Protein AF-A0A2A4LGT9-F1 (afdb_monomer_lite)

Secondary structure (DSSP, 8-state):
--SSHHHHHHHHHHHTT--EE-TTT-PEEEEEE---TTTTSTTS--EEEEE-TTT--EEEEE-HHHHHHHHHHHHHHHHHHHHHIIIIIHHHHHHHHHH-HHHHHHHHHHHHHHHHHHHHHHHHHHHHHHHHHHHHHS-BTT------HHHHHHHHHHHHHHHHHHHHHHHHHH---TTTHHHHHHHHHHHHHHHGGGTT--HHHHHHHHHHHHHHHHHHHHHH-

Radius of gyration: 22.34 Å; chains: 1; bounding box: 62×39×65 Å

Structure (mmCIF, N/CA/C/O backbone):
data_AF-A0A2A4LGT9-F1
#
_entry.id   AF-A0A2A4LGT9-F1
#
loop_
_atom_site.group_PDB
_atom_site.id
_atom_site.type_symbol
_atom_site.label_atom_id
_atom_site.label_alt_id
_atom_site.label_comp_id
_atom_site.label_asym_id
_atom_site.label_entity_id
_atom_site.label_seq_id
_atom_site.pdbx_PDB_ins_code
_atom_site.Cartn_x
_atom_site.Cartn_y
_atom_site.Cartn_z
_atom_site.occupancy
_atom_site.B_iso_or_equiv
_atom_site.auth_seq_id
_atom_site.auth_comp_id
_atom_site.auth_asym_id
_atom_site.auth_atom_id
_atom_site.pdbx_PDB_model_num
ATOM 1 N N . MET A 1 1 ? -29.869 15.745 -9.279 1.00 39.62 1 MET A N 1
ATOM 2 C CA . MET A 1 1 ? -28.626 15.556 -8.490 1.00 39.62 1 MET A CA 1
ATOM 3 C C . MET A 1 1 ? -28.925 15.495 -6.979 1.00 39.62 1 MET A C 1
ATOM 5 O O . MET A 1 1 ? -28.448 16.342 -6.242 1.00 39.62 1 MET A O 1
ATOM 9 N N . SER A 1 2 ? -29.715 14.529 -6.482 1.00 39.06 2 SER A N 1
ATOM 10 C CA . SER A 1 2 ? -30.189 14.548 -5.073 1.00 39.06 2 SER A CA 1
ATOM 11 C C . SER A 1 2 ? -30.208 13.194 -4.342 1.00 39.06 2 SER A C 1
ATOM 13 O O . SER A 1 2 ? -30.752 13.110 -3.246 1.00 39.06 2 SER A O 1
ATOM 15 N N . ASN A 1 3 ? -29.608 12.133 -4.897 1.00 31.14 3 ASN A N 1
ATOM 16 C CA . ASN A 1 3 ? -29.728 10.779 -4.325 1.00 31.14 3 ASN A CA 1
ATOM 17 C C . ASN A 1 3 ? -28.438 10.197 -3.711 1.00 31.14 3 ASN A C 1
ATOM 19 O O . ASN A 1 3 ? -28.507 9.177 -3.028 1.00 31.14 3 ASN A O 1
ATOM 23 N N . GLU A 1 4 ? -27.268 10.823 -3.896 1.00 37.44 4 GLU A N 1
ATOM 24 C CA . GLU A 1 4 ? -26.014 10.356 -3.268 1.00 37.44 4 GLU A CA 1
ATOM 25 C C . GLU A 1 4 ? -25.777 10.945 -1.870 1.00 37.44 4 GLU A C 1
ATOM 27 O O . GLU A 1 4 ? -25.267 10.245 -0.998 1.00 37.44 4 GLU A O 1
ATOM 32 N N . THR A 1 5 ? -26.235 12.171 -1.607 1.00 35.62 5 THR A N 1
ATOM 33 C CA . THR A 1 5 ? -26.123 12.840 -0.298 1.00 35.62 5 THR A CA 1
ATOM 34 C C . THR A 1 5 ? -26.928 12.155 0.809 1.00 35.62 5 THR A C 1
ATOM 36 O O . THR A 1 5 ? -26.561 12.234 1.978 1.00 35.62 5 THR A O 1
ATOM 39 N N . ARG A 1 6 ? -27.996 11.425 0.461 1.00 31.83 6 ARG A N 1
ATOM 40 C CA . ARG A 1 6 ? -28.844 10.721 1.438 1.00 31.83 6 ARG A CA 1
ATOM 41 C C . ARG A 1 6 ? -28.247 9.390 1.918 1.00 31.83 6 ARG A C 1
ATOM 43 O O . ARG A 1 6 ? -28.532 8.967 3.029 1.00 31.83 6 ARG A O 1
ATOM 50 N N . LYS A 1 7 ? -27.390 8.740 1.117 1.00 32.59 7 LYS A N 1
ATOM 51 C CA . LYS A 1 7 ? -26.727 7.471 1.490 1.00 32.59 7 LYS A CA 1
ATOM 52 C C . LYS A 1 7 ? -25.452 7.672 2.307 1.00 32.59 7 LYS A C 1
ATOM 54 O O . LYS A 1 7 ? -25.103 6.810 3.111 1.00 32.59 7 LYS A O 1
ATOM 59 N N . THR A 1 8 ? -24.761 8.795 2.124 1.00 36.56 8 THR A N 1
ATOM 60 C CA . THR A 1 8 ? -23.661 9.183 3.013 1.00 36.56 8 THR A CA 1
ATOM 61 C C . THR A 1 8 ? -24.169 9.530 4.407 1.00 36.56 8 THR A C 1
ATOM 63 O O . THR A 1 8 ? -23.495 9.159 5.357 1.00 36.56 8 THR A O 1
ATOM 66 N N . SER A 1 9 ? -25.368 10.113 4.559 1.00 37.97 9 SER A N 1
ATOM 67 C CA . SER A 1 9 ? -25.978 10.324 5.887 1.00 37.97 9 SER A CA 1
ATOM 68 C C . SER A 1 9 ? -26.192 8.999 6.628 1.00 37.97 9 SER A C 1
ATOM 70 O O . SER A 1 9 ? -25.665 8.837 7.716 1.00 37.97 9 SER A O 1
ATOM 72 N N . SER A 1 10 ? -26.809 7.987 6.008 1.00 38.47 10 SER A N 1
ATOM 73 C CA . SER A 1 10 ? -27.112 6.723 6.705 1.00 38.47 10 SER A CA 1
ATOM 74 C C . SER A 1 10 ? -25.884 5.911 7.147 1.00 38.47 10 SER A C 1
ATOM 76 O O . SER A 1 10 ? -25.966 5.156 8.109 1.00 38.47 10 SER A O 1
ATOM 78 N N . LEU A 1 11 ? -24.747 6.033 6.448 1.00 42.94 11 LEU A N 1
ATOM 79 C CA . LEU A 1 11 ? -23.476 5.413 6.862 1.00 42.94 11 LEU A CA 1
ATOM 80 C C . LEU A 1 11 ? -22.754 6.243 7.936 1.00 42.94 11 LEU A C 1
ATOM 82 O O . LEU A 1 11 ? -22.070 5.683 8.785 1.00 42.94 11 LEU A O 1
ATOM 86 N N . VAL A 1 12 ? -22.925 7.567 7.907 1.00 43.88 12 VAL A N 1
ATOM 87 C CA . VAL A 1 12 ? -22.369 8.506 8.893 1.00 43.88 12 VAL A CA 1
ATOM 88 C C . VAL A 1 12 ? -23.130 8.430 10.222 1.00 43.88 1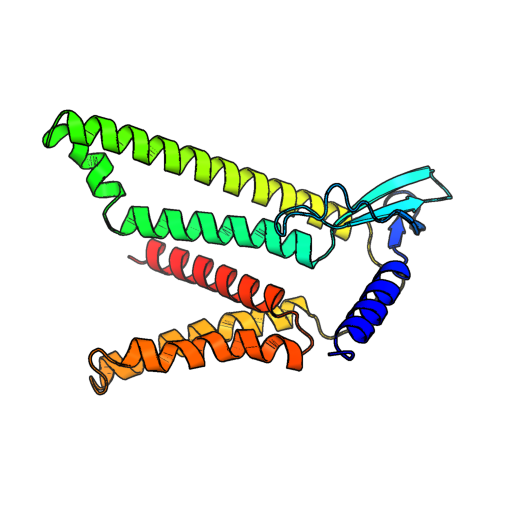2 VAL A C 1
ATOM 90 O O . VAL A 1 12 ? -22.499 8.457 11.274 1.00 43.88 12 VAL A O 1
ATOM 93 N N . ASP A 1 13 ? -24.448 8.236 10.175 1.00 42.84 13 ASP A N 1
ATOM 94 C CA . ASP A 1 13 ? -25.308 8.011 11.343 1.00 42.84 13 ASP A CA 1
ATOM 95 C C . ASP A 1 13 ? -25.110 6.598 11.934 1.00 42.84 13 ASP A C 1
ATOM 97 O O . ASP A 1 13 ? -25.326 6.375 13.124 1.00 42.84 13 ASP A O 1
ATOM 101 N N . ALA A 1 14 ? -24.651 5.633 11.126 1.00 49.50 14 ALA A N 1
ATOM 102 C CA . ALA A 1 14 ? -24.288 4.295 11.595 1.00 49.50 14 ALA A CA 1
ATOM 103 C C . ALA A 1 14 ? -22.937 4.273 12.337 1.00 49.50 14 ALA A C 1
ATOM 105 O O . ALA A 1 14 ? -22.837 3.601 13.359 1.00 49.50 14 ALA A O 1
ATOM 106 N N . GLU A 1 15 ? -21.930 5.032 11.878 1.00 50.91 15 GLU A N 1
ATOM 107 C CA . GLU A 1 15 ? -20.637 5.175 12.578 1.00 50.91 15 GLU A CA 1
ATOM 108 C C . GLU A 1 15 ? -20.754 5.981 13.883 1.00 50.91 15 GLU A C 1
ATOM 110 O O . GLU A 1 15 ? -20.009 5.724 14.826 1.00 50.91 15 GLU A O 1
ATOM 115 N N . LEU A 1 16 ? -21.691 6.935 13.972 1.00 53.00 16 LEU A N 1
ATOM 116 C CA . LEU A 1 16 ? -21.937 7.697 15.205 1.00 53.00 16 LEU A CA 1
ATOM 117 C C . LEU A 1 16 ? -22.645 6.881 16.299 1.00 53.00 16 LEU A C 1
ATOM 119 O O . LEU A 1 16 ? -22.611 7.271 17.460 1.00 53.00 16 LEU A O 1
ATOM 123 N N . ASN A 1 17 ? -23.263 5.758 15.934 1.00 58.09 17 ASN A N 1
ATOM 124 C CA . ASN A 1 17 ? -23.919 4.828 16.856 1.00 58.09 17 ASN A CA 1
ATOM 125 C C . ASN A 1 17 ? -23.034 3.609 17.192 1.00 58.09 17 ASN A C 1
ATOM 127 O O . ASN A 1 17 ? -23.508 2.635 17.779 1.00 58.09 17 ASN A O 1
ATOM 131 N N . GLU A 1 18 ? -21.753 3.623 16.806 1.00 68.88 18 GLU A N 1
ATOM 132 C CA . GLU A 1 18 ? -20.808 2.556 17.136 1.00 68.88 18 GLU A CA 1
ATOM 133 C C . GLU A 1 18 ? -20.338 2.662 18.593 1.00 68.88 18 GLU A C 1
ATOM 135 O O . GLU A 1 18 ? -19.395 3.384 18.910 1.00 68.88 18 GLU A O 1
ATOM 140 N N . GLU A 1 19 ? -20.949 1.893 19.492 1.00 74.38 19 GLU A N 1
ATOM 141 C CA . GLU A 1 19 ? -20.442 1.729 20.858 1.00 74.38 19 GLU A CA 1
ATOM 142 C C . GLU A 1 19 ? -19.208 0.815 20.878 1.00 74.38 19 GLU A C 1
ATOM 144 O O . GLU A 1 19 ? -19.211 -0.304 20.345 1.00 74.38 19 GLU A O 1
ATOM 149 N N . ARG A 1 20 ? -18.135 1.287 21.518 1.00 77.69 20 ARG A N 1
ATOM 150 C CA . ARG A 1 20 ? -16.871 0.550 21.676 1.00 77.69 20 ARG A CA 1
ATOM 151 C C . ARG A 1 20 ? -16.603 0.221 23.127 1.00 77.69 20 ARG A C 1
ATOM 153 O O . ARG A 1 20 ? -17.016 0.947 24.014 1.00 77.69 20 ARG A O 1
ATOM 160 N N . GLN A 1 21 ? -15.886 -0.861 23.376 1.00 84.69 21 GLN A N 1
ATOM 161 C CA . GLN A 1 21 ? -15.524 -1.278 24.719 1.00 84.69 21 GLN A CA 1
ATOM 162 C C . GLN A 1 21 ? -14.204 -0.629 25.147 1.00 84.69 21 GLN A C 1
ATOM 164 O O . GLN A 1 21 ? -13.225 -0.674 24.404 1.00 84.69 21 GLN A O 1
ATOM 169 N N . CYS A 1 22 ? -14.153 -0.075 26.359 1.00 84.06 22 CYS A N 1
ATOM 170 C CA . CYS A 1 22 ? -12.922 0.462 26.929 1.00 84.06 22 CYS A CA 1
ATOM 171 C C . CYS A 1 22 ? -11.918 -0.660 27.220 1.00 84.06 22 CYS A C 1
ATOM 173 O O . CYS A 1 22 ? -12.234 -1.625 27.921 1.00 84.06 22 CYS A O 1
ATOM 175 N N . ALA A 1 23 ? -10.676 -0.506 26.758 1.00 84.62 23 ALA A N 1
ATOM 176 C CA . ALA A 1 23 ? -9.604 -1.462 27.027 1.00 84.62 23 ALA A CA 1
ATOM 177 C C . ALA A 1 23 ? -9.329 -1.664 28.532 1.00 84.62 23 ALA A C 1
ATOM 179 O O . ALA A 1 23 ? -9.029 -2.790 28.932 1.00 84.62 23 ALA A O 1
ATOM 180 N N . VAL A 1 24 ? -9.463 -0.599 29.338 1.00 85.31 24 VAL A N 1
ATOM 181 C CA . VAL A 1 24 ? -9.123 -0.569 30.774 1.00 85.31 24 VAL A CA 1
ATOM 182 C C . VAL A 1 24 ? -10.246 -1.135 31.640 1.00 85.31 24 VAL A C 1
ATOM 184 O O . VAL A 1 24 ? -10.030 -2.091 32.373 1.00 85.31 24 VAL A O 1
ATOM 187 N N . CYS A 1 25 ? -11.451 -0.562 31.557 1.00 84.62 25 CYS A N 1
ATOM 188 C CA . CYS A 1 25 ? -12.551 -0.902 32.468 1.00 84.62 25 CYS A CA 1
ATOM 189 C C . CYS A 1 25 ? -13.636 -1.790 31.845 1.00 84.62 25 CYS A C 1
ATOM 191 O O . CYS A 1 25 ? -14.616 -2.102 32.512 1.00 84.62 25 CYS A O 1
ATOM 193 N N . LYS A 1 26 ? -13.492 -2.174 30.568 1.00 85.00 26 LYS A N 1
ATOM 194 C CA . LYS A 1 26 ? -14.424 -3.044 29.827 1.00 85.00 26 LYS A CA 1
ATOM 195 C C . LYS A 1 26 ? -15.865 -2.523 29.695 1.00 85.00 26 LYS A C 1
ATOM 197 O O . LYS A 1 26 ? -16.702 -3.230 29.139 1.00 85.00 26 LYS A O 1
ATOM 202 N N . MET A 1 27 ? -16.139 -1.291 30.120 1.00 85.56 27 MET A N 1
ATOM 203 C CA . MET A 1 27 ? -17.429 -0.614 29.949 1.00 85.56 27 MET A CA 1
ATOM 204 C C . MET A 1 27 ? -17.562 0.000 28.545 1.00 85.56 27 MET A C 1
ATOM 206 O O . MET A 1 27 ? -16.537 0.295 27.915 1.00 85.56 27 MET A O 1
ATOM 210 N N . PRO A 1 28 ? -18.794 0.203 28.041 1.00 82.75 28 PRO A N 1
ATOM 211 C CA . PRO A 1 28 ? -19.022 0.884 26.773 1.00 82.75 28 PRO A CA 1
ATOM 212 C C . PRO A 1 28 ? -18.563 2.349 26.842 1.00 82.75 28 PRO A C 1
ATOM 214 O O . PRO A 1 28 ? -18.782 3.056 27.825 1.00 82.75 28 PRO A O 1
ATOM 217 N N . MET A 1 29 ? -17.900 2.790 25.781 1.00 84.25 29 MET A N 1
ATOM 218 C CA . MET A 1 29 ? -17.439 4.151 25.545 1.00 84.25 29 MET A CA 1
ATOM 219 C C . MET A 1 29 ? -18.399 4.841 24.585 1.00 84.25 29 MET A C 1
ATOM 221 O O . MET A 1 29 ? -18.862 4.234 23.616 1.00 84.25 29 MET A O 1
ATOM 225 N N . GLN A 1 30 ? -18.639 6.124 24.833 1.00 81.94 30 GLN A N 1
ATOM 226 C CA . GLN A 1 30 ? -19.498 6.949 23.996 1.00 81.94 30 GLN A CA 1
ATOM 227 C C . GLN A 1 30 ? -18.651 7.826 23.063 1.00 81.94 30 GLN A C 1
ATOM 229 O O . GLN A 1 30 ? -17.582 8.303 23.470 1.00 81.94 30 GLN A O 1
ATOM 234 N N . PRO A 1 31 ? -19.098 8.045 21.817 1.00 80.81 31 PRO A N 1
ATOM 235 C CA . PRO A 1 31 ? -18.448 8.980 20.911 1.00 80.81 31 PRO A CA 1
ATOM 236 C C . PRO A 1 31 ? -18.667 10.414 21.416 1.00 80.81 31 PRO A C 1
ATOM 238 O O . PRO A 1 31 ? -19.800 10.830 21.634 1.00 80.81 31 PRO A O 1
ATOM 241 N N . MET A 1 32 ? -17.590 11.178 21.616 1.00 74.44 32 MET A N 1
ATOM 242 C CA . MET A 1 32 ? -17.678 12.569 22.091 1.00 74.44 32 MET A CA 1
ATOM 243 C C . MET A 1 32 ? -17.691 13.574 20.948 1.00 74.44 32 MET A C 1
ATOM 245 O O . MET A 1 32 ? -18.552 14.449 20.879 1.00 74.44 32 MET A O 1
ATOM 249 N N . HIS A 1 33 ? -16.707 13.484 20.059 1.00 69.06 33 HIS A N 1
ATOM 250 C CA . HIS A 1 33 ? -16.568 14.426 18.964 1.00 69.06 33 HIS A CA 1
ATOM 251 C C . HIS A 1 33 ? -15.899 13.749 17.778 1.00 69.06 33 HIS A C 1
ATOM 253 O O . HIS A 1 33 ? -14.971 12.947 17.919 1.00 69.06 33 HIS A O 1
ATOM 259 N N . ARG A 1 34 ? -16.358 14.088 16.574 1.00 62.31 34 ARG A N 1
ATOM 260 C CA . ARG A 1 34 ? -15.639 13.698 15.369 1.00 62.31 34 ARG A CA 1
ATOM 261 C C . ARG A 1 34 ? -14.492 14.674 15.201 1.00 62.31 34 ARG A C 1
ATOM 263 O O . ARG A 1 34 ? -14.700 15.786 14.723 1.00 62.31 34 ARG A O 1
ATOM 270 N N . ASN A 1 35 ? -13.287 14.252 15.560 1.00 58.44 35 ASN A N 1
ATOM 271 C CA . ASN A 1 35 ? -12.098 15.035 15.279 1.00 58.44 35 ASN A CA 1
ATOM 272 C C . ASN A 1 35 ? -11.829 15.011 13.764 1.00 58.44 35 ASN A C 1
ATOM 274 O O . ASN A 1 35 ? -11.081 14.190 13.233 1.00 58.44 35 ASN A O 1
ATOM 278 N N . GLN A 1 36 ? -12.495 15.912 13.037 1.00 55.59 36 GLN A N 1
ATOM 279 C CA . GLN A 1 36 ? -12.178 16.264 11.656 1.00 55.59 36 GLN A CA 1
ATOM 280 C C . GLN A 1 36 ? -11.059 17.307 11.642 1.00 55.59 36 GLN A C 1
ATOM 282 O O . GLN A 1 36 ? -11.216 18.357 11.022 1.00 55.59 36 GLN A O 1
ATOM 287 N N . ALA A 1 37 ? -9.951 17.069 12.350 1.00 43.28 37 ALA A N 1
ATOM 288 C CA . ALA A 1 37 ? -8.825 17.997 12.379 1.00 43.28 37 ALA A CA 1
ATOM 289 C C . ALA A 1 37 ? -8.284 18.225 10.943 1.00 43.28 37 ALA A C 1
ATOM 291 O O . ALA A 1 37 ? -7.401 17.519 10.455 1.00 43.28 37 ALA A O 1
ATOM 292 N N . ASN A 1 38 ? -8.842 19.232 10.259 1.00 45.50 38 ASN A N 1
ATOM 293 C CA . ASN A 1 38 ? -8.614 19.651 8.874 1.00 45.50 38 ASN A CA 1
ATOM 294 C C . ASN A 1 38 ? -8.956 18.630 7.768 1.00 45.50 38 ASN A C 1
ATOM 296 O O . ASN A 1 38 ? -8.074 18.081 7.107 1.00 45.50 38 ASN A O 1
ATOM 300 N N . SER A 1 39 ? -10.250 18.484 7.470 1.00 43.09 39 SER A N 1
ATOM 301 C CA . SER A 1 39 ? -10.829 17.648 6.399 1.00 43.09 39 SER A CA 1
ATOM 302 C C . SER A 1 39 ? -10.607 18.126 4.948 1.00 43.09 39 SER A C 1
ATOM 304 O O . SER A 1 39 ? -11.210 17.577 4.029 1.00 43.09 39 SER A O 1
ATOM 306 N N . ARG A 1 40 ? -9.740 19.116 4.683 1.00 47.88 40 ARG A N 1
ATOM 307 C CA . ARG A 1 40 ? -9.542 19.639 3.311 1.00 47.88 40 ARG A CA 1
ATOM 308 C C . ARG A 1 40 ? -8.689 18.751 2.399 1.00 47.88 40 ARG A C 1
ATOM 310 O O . ARG A 1 40 ? -8.666 18.990 1.198 1.00 47.88 40 ARG A O 1
ATOM 317 N N . LEU A 1 41 ? -7.988 17.746 2.931 1.00 46.97 41 LEU A N 1
ATOM 318 C CA . LEU A 1 41 ? -7.089 16.897 2.144 1.00 46.97 41 LEU A CA 1
ATOM 319 C C . LEU A 1 41 ? -7.444 15.408 2.296 1.00 46.97 41 LEU A C 1
ATOM 321 O O . LEU A 1 41 ? -7.530 14.934 3.431 1.00 46.97 41 LEU A O 1
ATOM 325 N N . PRO A 1 42 ? -7.567 14.643 1.191 1.00 48.53 42 PRO A N 1
ATOM 326 C CA . PRO A 1 42 ? -7.982 13.233 1.215 1.00 48.53 42 PRO A CA 1
ATOM 327 C C . PRO A 1 42 ? -6.979 12.288 1.908 1.00 48.53 42 PRO A C 1
ATOM 329 O O . PRO A 1 42 ? -7.268 11.111 2.098 1.00 48.53 42 PRO A O 1
ATOM 332 N N . TRP A 1 43 ? -5.811 12.797 2.311 1.00 51.28 43 TRP A N 1
ATOM 333 C CA . TRP A 1 43 ? -4.705 12.047 2.918 1.00 51.28 43 TRP A CA 1
ATOM 334 C C . TRP A 1 43 ? -4.585 12.205 4.449 1.00 51.28 43 TRP A C 1
ATOM 336 O O . TRP A 1 43 ? -3.634 11.671 5.031 1.00 51.28 43 TRP A O 1
ATOM 346 N N . ARG A 1 44 ? -5.475 12.972 5.107 1.00 59.12 44 ARG A N 1
ATOM 347 C CA . ARG A 1 44 ? -5.451 13.186 6.571 1.00 59.12 44 ARG A CA 1
ATOM 348 C C . ARG A 1 44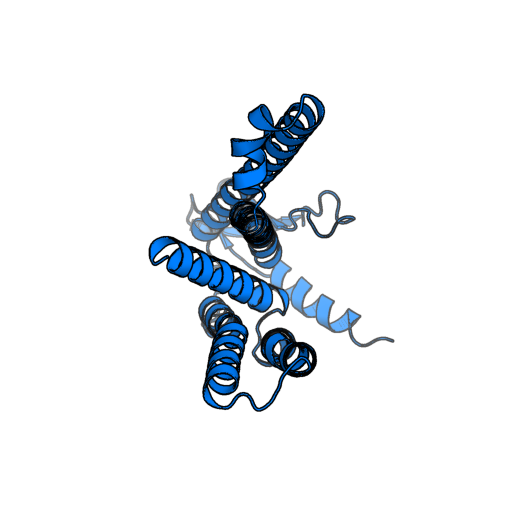 ? -6.384 12.231 7.321 1.00 59.12 44 ARG A C 1
ATOM 350 O O . ARG A 1 44 ? -7.447 11.864 6.831 1.00 59.12 44 ARG A O 1
ATOM 357 N N . GLU A 1 45 ? -5.944 11.822 8.511 1.00 65.00 45 GLU A N 1
ATOM 358 C CA . GLU A 1 45 ? -6.593 10.813 9.354 1.00 65.00 45 GLU A CA 1
ATOM 359 C C . GLU A 1 45 ? -7.984 11.298 9.793 1.00 65.00 45 GLU A C 1
ATOM 361 O O . GLU A 1 45 ? -8.106 12.252 10.559 1.00 65.00 45 GLU A O 1
ATOM 366 N N . ALA A 1 46 ? -9.044 10.655 9.303 1.00 68.75 46 ALA A N 1
ATOM 367 C CA . ALA A 1 46 ? -10.393 10.865 9.819 1.00 68.75 46 ALA A CA 1
ATOM 368 C C . ALA A 1 46 ? -10.719 9.791 10.864 1.00 68.75 46 ALA A C 1
ATOM 370 O O . ALA A 1 46 ? -10.502 8.601 10.610 1.00 68.75 46 ALA A O 1
ATOM 371 N N . GLY A 1 47 ? -11.273 10.204 12.004 1.00 72.94 47 GLY A N 1
ATOM 372 C CA . GLY A 1 47 ? -11.608 9.326 13.123 1.00 72.94 47 GLY A CA 1
ATOM 373 C C . GLY A 1 47 ? -12.622 9.950 14.075 1.00 72.94 47 GLY A C 1
ATOM 374 O O . GLY A 1 47 ? -13.140 11.041 13.819 1.00 72.94 47 GLY A O 1
ATOM 375 N N . ILE A 1 48 ? -12.925 9.219 15.142 1.00 78.94 48 ILE A N 1
ATOM 376 C CA . ILE A 1 48 ? -13.877 9.601 16.186 1.00 78.94 48 ILE A CA 1
ATOM 377 C C . ILE A 1 48 ? -13.160 9.481 17.531 1.00 78.94 48 ILE A C 1
ATOM 379 O O . ILE A 1 48 ? -12.476 8.483 17.776 1.00 78.94 48 ILE A O 1
ATOM 383 N N . ASP A 1 49 ? -13.315 10.494 18.381 1.00 81.81 49 ASP A N 1
ATOM 384 C CA . ASP A 1 49 ? -12.867 10.427 19.767 1.00 81.81 49 ASP A CA 1
ATOM 385 C C . ASP A 1 49 ? -13.934 9.755 20.623 1.00 81.81 49 ASP A C 1
ATOM 387 O O . ASP A 1 49 ? -15.107 10.143 20.607 1.00 81.81 49 ASP A O 1
ATOM 391 N N . PHE A 1 50 ? -13.511 8.761 21.392 1.00 82.50 50 PHE A N 1
ATOM 392 C CA . PHE A 1 50 ? -14.335 8.047 22.352 1.00 82.50 50 PHE A CA 1
ATOM 393 C C . PHE A 1 50 ? -13.890 8.399 23.761 1.00 82.50 50 PHE A C 1
ATOM 395 O O . PHE A 1 50 ? -12.692 8.455 24.044 1.00 82.50 50 PHE A O 1
ATOM 402 N N . ASN A 1 51 ? -14.855 8.584 24.654 1.00 86.50 51 ASN A N 1
ATOM 403 C CA . ASN A 1 51 ? -14.593 8.767 26.072 1.00 86.50 51 ASN A CA 1
ATOM 404 C C . ASN A 1 51 ? -15.324 7.701 26.882 1.00 86.50 51 ASN A C 1
ATOM 406 O O . ASN A 1 51 ? -16.497 7.397 26.644 1.00 86.50 51 ASN A O 1
ATOM 410 N N . CYS A 1 52 ? -14.624 7.136 27.857 1.00 85.44 52 CYS A N 1
ATOM 411 C CA . CYS A 1 52 ? -15.233 6.257 28.834 1.00 85.44 52 CYS A CA 1
ATOM 412 C C . CYS A 1 52 ? -15.706 7.067 30.039 1.00 85.44 52 CYS A C 1
ATOM 414 O O . CYS A 1 52 ? -14.883 7.533 30.821 1.00 85.44 52 CYS A O 1
ATOM 416 N N . ALA A 1 53 ? -17.018 7.138 30.270 1.00 84.12 53 ALA A N 1
ATOM 417 C CA . ALA A 1 53 ? -17.572 7.821 31.443 1.00 84.12 53 ALA A CA 1
ATOM 418 C C . ALA A 1 53 ? -17.049 7.251 32.780 1.00 84.12 53 ALA A C 1
ATOM 420 O O . ALA A 1 53 ? -16.883 7.995 33.739 1.00 84.12 53 ALA A O 1
ATOM 421 N N . ASN A 1 54 ? -16.741 5.947 32.829 1.00 86.38 54 ASN A N 1
ATOM 422 C CA . ASN A 1 54 ? -16.326 5.269 34.061 1.00 86.38 54 ASN A CA 1
ATOM 423 C C . ASN A 1 54 ? -14.860 5.520 34.474 1.00 86.38 54 ASN A C 1
ATOM 425 O O . ASN A 1 54 ? -14.576 5.702 35.650 1.00 86.38 54 ASN A O 1
ATOM 429 N N . CYS A 1 55 ? -13.911 5.521 33.529 1.00 86.69 55 CYS A N 1
ATOM 430 C CA . CYS A 1 55 ? -12.481 5.707 33.827 1.00 86.69 55 CYS A CA 1
ATOM 431 C C . CYS A 1 55 ? -11.879 6.980 33.215 1.00 86.69 55 CYS A C 1
ATOM 433 O O . CYS A 1 55 ? -10.665 7.151 33.255 1.00 86.69 55 CYS A O 1
ATOM 435 N N . GLN A 1 56 ? -12.713 7.837 32.615 1.00 84.38 56 GLN A N 1
ATOM 436 C CA . GLN A 1 56 ? -12.340 9.105 31.973 1.00 84.38 56 GLN A CA 1
ATOM 437 C C . GLN A 1 56 ? -11.222 8.984 30.923 1.00 84.38 56 GLN A C 1
ATOM 439 O O . GLN A 1 56 ? -10.532 9.953 30.610 1.00 84.38 56 GLN A O 1
ATOM 444 N N . THR A 1 57 ? -11.034 7.788 30.356 1.00 84.62 57 THR A N 1
ATOM 445 C CA . THR A 1 57 ? -10.051 7.567 29.294 1.00 84.62 57 THR A CA 1
ATOM 446 C C . THR A 1 57 ? -10.602 8.055 27.963 1.00 84.62 57 THR A C 1
ATOM 448 O O . THR A 1 57 ? -11.673 7.626 27.526 1.00 84.62 57 THR A O 1
ATOM 451 N N . GLN A 1 58 ? -9.840 8.933 27.314 1.00 83.12 58 GLN A N 1
ATOM 452 C CA . GLN A 1 58 ? -10.119 9.428 25.973 1.00 83.12 58 GLN A CA 1
ATOM 453 C C . GLN A 1 58 ? -9.228 8.702 24.969 1.00 83.12 58 GLN A C 1
ATOM 455 O O . GLN A 1 58 ? -8.012 8.625 25.149 1.00 83.12 58 GLN A O 1
ATOM 460 N N . ILE A 1 59 ? -9.830 8.160 23.915 1.00 84.06 59 ILE A N 1
ATOM 461 C CA . ILE A 1 59 ? -9.109 7.475 22.843 1.00 84.06 59 ILE A CA 1
ATOM 462 C C . ILE A 1 59 ? -9.564 7.996 21.483 1.00 84.06 59 ILE A C 1
ATOM 464 O O . ILE A 1 59 ? -10.757 8.144 21.230 1.00 84.06 59 ILE A O 1
ATOM 468 N N . TYR A 1 60 ? -8.610 8.212 20.583 1.00 82.81 60 TYR A N 1
ATOM 469 C CA . TYR A 1 60 ? -8.896 8.482 19.179 1.00 82.81 60 TYR A CA 1
ATOM 470 C C . TYR A 1 60 ? -8.926 7.164 18.410 1.00 82.81 60 TYR A C 1
ATOM 472 O O . TYR A 1 60 ? -7.943 6.418 18.400 1.00 82.81 60 TYR A O 1
ATOM 480 N N . VAL A 1 61 ? -10.034 6.882 17.729 1.00 80.06 61 VAL A N 1
ATOM 481 C CA . VAL A 1 61 ? -10.146 5.717 16.851 1.00 80.06 61 VAL A CA 1
ATOM 482 C C . VAL A 1 61 ? -10.313 6.189 15.414 1.00 80.06 61 VAL A C 1
ATOM 484 O O . VAL A 1 61 ? -11.330 6.770 15.032 1.00 80.06 61 VAL A O 1
ATOM 487 N N . ALA A 1 62 ? -9.309 5.902 14.586 1.00 75.12 62 ALA A N 1
ATOM 488 C CA . ALA A 1 62 ? -9.369 6.192 13.160 1.00 75.12 62 ALA A CA 1
ATOM 489 C C . ALA A 1 62 ? -10.433 5.338 12.451 1.00 75.12 62 ALA A C 1
ATOM 491 O O . ALA A 1 62 ? -10.665 4.168 12.787 1.00 75.12 62 ALA A O 1
ATOM 492 N N . ASN A 1 63 ? -11.049 5.913 11.416 1.00 73.19 63 ASN A N 1
ATOM 493 C CA . ASN A 1 63 ? -11.932 5.193 10.504 1.00 73.19 63 ASN A CA 1
ATOM 494 C C . ASN A 1 63 ? -11.136 4.102 9.762 1.00 73.19 63 ASN A C 1
ATOM 496 O O . ASN A 1 63 ? -9.965 4.292 9.424 1.00 73.19 63 ASN A O 1
ATOM 500 N N . SER A 1 64 ? -11.785 2.969 9.481 1.00 68.00 64 SER A N 1
ATOM 501 C CA . SER A 1 64 ? -11.220 1.843 8.730 1.00 68.00 64 SER A CA 1
ATOM 502 C C . SER A 1 64 ? -10.623 2.330 7.415 1.00 68.00 64 SER A C 1
ATOM 504 O O . SER A 1 64 ? -9.490 2.000 7.094 1.00 68.00 64 SER A O 1
ATOM 506 N N . ASN A 1 65 ? -11.351 3.196 6.705 1.00 68.25 65 ASN A N 1
ATOM 507 C CA . ASN A 1 65 ? -10.913 3.741 5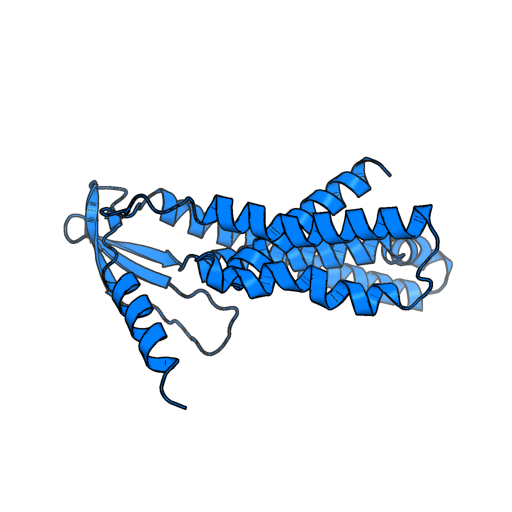.425 1.00 68.25 65 ASN A CA 1
ATOM 508 C C . ASN A 1 65 ? -9.647 4.601 5.564 1.00 68.25 65 ASN A C 1
ATOM 510 O O . ASN A 1 65 ? -8.767 4.522 4.712 1.00 68.25 65 ASN A O 1
ATOM 514 N N . SER A 1 66 ? -9.532 5.391 6.639 1.00 71.00 66 SER A N 1
ATOM 515 C CA . SER A 1 66 ? -8.347 6.215 6.917 1.00 71.00 66 SER A CA 1
ATOM 516 C C . SER A 1 66 ? -7.120 5.344 7.174 1.00 71.00 66 SER A C 1
ATOM 518 O O . SER A 1 66 ? -6.060 5.590 6.606 1.00 71.00 66 SER A O 1
ATOM 520 N N . VAL A 1 67 ? -7.271 4.299 7.995 1.00 72.56 67 VAL A N 1
ATOM 521 C CA . VAL A 1 67 ? -6.199 3.335 8.285 1.00 72.56 67 VAL A CA 1
ATOM 522 C C . VAL A 1 67 ? -5.756 2.631 7.005 1.00 72.56 67 VAL A C 1
ATOM 524 O O . VAL A 1 67 ? -4.567 2.593 6.697 1.00 72.56 67 VAL A O 1
ATOM 527 N N . SER A 1 68 ? -6.713 2.134 6.224 1.00 70.75 68 SER A N 1
ATOM 528 C CA . SER A 1 68 ? -6.447 1.461 4.959 1.00 70.75 68 SER A CA 1
ATOM 529 C C . SER A 1 68 ? -5.738 2.398 3.965 1.00 70.75 68 SER A C 1
ATOM 531 O O . SER A 1 68 ? -4.745 1.998 3.366 1.00 70.75 68 SER A O 1
ATOM 533 N N . LEU A 1 69 ? -6.149 3.666 3.846 1.00 74.06 69 LEU A N 1
ATOM 534 C CA . LEU A 1 69 ? -5.474 4.671 3.010 1.00 74.06 69 LEU A CA 1
ATOM 535 C C . LEU A 1 69 ? -4.026 4.942 3.439 1.00 74.06 69 LEU A C 1
ATOM 537 O O . LEU A 1 69 ? -3.135 5.029 2.594 1.00 74.06 69 LEU A O 1
ATOM 541 N N . ILE A 1 70 ? -3.775 5.076 4.743 1.00 78.62 70 ILE A N 1
ATOM 542 C CA . ILE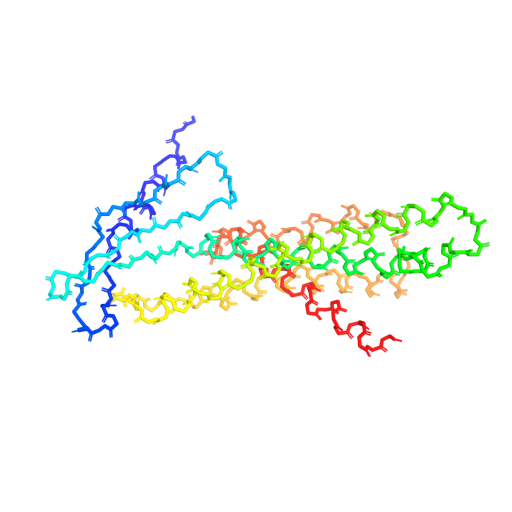 A 1 70 ? -2.432 5.317 5.294 1.00 78.62 70 ILE A CA 1
ATOM 543 C C . ILE A 1 70 ? -1.499 4.150 4.968 1.00 78.62 70 ILE A C 1
ATOM 545 O O . ILE A 1 70 ? -0.397 4.367 4.467 1.00 78.62 70 ILE A O 1
ATOM 549 N N . VAL A 1 71 ? -1.948 2.919 5.218 1.00 79.12 71 VAL A N 1
ATOM 550 C CA . VAL A 1 71 ? -1.157 1.712 4.942 1.00 79.12 71 VAL A CA 1
ATOM 551 C C . VAL A 1 71 ? -0.971 1.526 3.436 1.00 79.12 71 VAL A C 1
ATOM 553 O O . VAL A 1 71 ? 0.132 1.290 2.958 1.00 79.12 71 VAL A O 1
ATOM 556 N N . GLY A 1 72 ? -2.037 1.721 2.669 1.00 77.25 72 GLY A N 1
ATOM 557 C CA . GLY A 1 72 ? -2.047 1.618 1.220 1.00 77.25 72 GLY A CA 1
ATOM 558 C C . GLY A 1 72 ? -1.105 2.539 0.482 1.00 77.25 72 GLY A C 1
ATOM 559 O O . GLY A 1 72 ? -0.383 2.116 -0.413 1.00 77.25 72 GLY A O 1
ATOM 560 N N . THR A 1 73 ? -1.120 3.814 0.862 1.00 79.88 73 THR A N 1
ATOM 561 C CA . THR A 1 73 ? -0.220 4.814 0.281 1.00 79.88 73 THR A CA 1
ATOM 562 C C . THR A 1 73 ? 1.236 4.475 0.569 1.00 79.88 73 THR A C 1
ATOM 564 O O . THR A 1 73 ? 2.077 4.648 -0.307 1.00 79.88 73 THR A O 1
ATOM 567 N N . ALA A 1 74 ? 1.540 3.924 1.747 1.00 83.69 74 ALA A N 1
ATOM 568 C CA . ALA A 1 74 ? 2.883 3.448 2.051 1.00 83.69 74 ALA A CA 1
ATOM 569 C C . ALA A 1 74 ? 3.299 2.273 1.152 1.00 83.69 74 ALA A C 1
ATOM 571 O O . ALA A 1 74 ? 4.388 2.307 0.584 1.00 83.69 74 ALA A O 1
ATOM 572 N N . ILE A 1 75 ? 2.421 1.280 0.972 1.00 81.81 75 ILE A N 1
ATOM 573 C CA . ILE A 1 75 ? 2.667 0.134 0.081 1.00 81.81 75 ILE A CA 1
ATOM 574 C C . ILE A 1 75 ? 2.884 0.609 -1.360 1.00 81.81 75 ILE A C 1
ATOM 576 O O . ILE A 1 75 ? 3.847 0.195 -2.002 1.00 81.81 75 ILE A O 1
ATOM 580 N N . ALA A 1 76 ? 2.041 1.515 -1.860 1.00 81.56 76 ALA A N 1
ATOM 581 C CA . ALA A 1 76 ? 2.170 2.054 -3.212 1.00 81.56 76 ALA A CA 1
ATOM 582 C C . ALA A 1 76 ? 3.519 2.761 -3.421 1.00 81.56 76 ALA A C 1
ATOM 584 O O . ALA A 1 76 ? 4.197 2.499 -4.410 1.00 81.56 76 ALA A O 1
ATOM 585 N N . ILE A 1 77 ? 3.946 3.599 -2.468 1.00 85.94 77 ILE A N 1
ATOM 586 C CA . ILE A 1 77 ? 5.250 4.279 -2.525 1.00 85.94 77 ILE A CA 1
ATOM 587 C C . ILE A 1 77 ? 6.394 3.262 -2.552 1.00 85.94 77 ILE A C 1
ATOM 589 O O . ILE A 1 77 ? 7.273 3.371 -3.400 1.00 85.94 77 ILE A O 1
ATOM 593 N N . ILE A 1 78 ? 6.377 2.266 -1.661 1.00 84.69 78 ILE A N 1
ATOM 594 C CA . ILE A 1 78 ? 7.416 1.226 -1.609 1.00 84.69 78 ILE A CA 1
ATOM 595 C C . ILE A 1 78 ? 7.481 0.467 -2.933 1.00 84.69 78 ILE A C 1
ATOM 597 O O . ILE A 1 78 ? 8.571 0.209 -3.433 1.00 84.69 78 ILE A O 1
ATOM 601 N N . THR A 1 79 ? 6.329 0.150 -3.518 1.00 80.94 79 THR A N 1
ATOM 602 C CA . THR A 1 79 ? 6.287 -0.621 -4.760 1.00 80.94 79 THR A CA 1
ATOM 603 C C . THR A 1 79 ? 6.796 0.190 -5.950 1.00 80.94 79 THR A C 1
ATOM 605 O O . THR A 1 79 ? 7.559 -0.329 -6.755 1.00 80.94 79 THR A O 1
ATOM 608 N N . ILE A 1 80 ? 6.451 1.479 -6.030 1.00 83.81 80 ILE A N 1
ATOM 609 C CA . ILE A 1 80 ? 6.978 2.388 -7.059 1.00 83.81 80 ILE A CA 1
ATOM 610 C C . ILE A 1 80 ? 8.499 2.541 -6.921 1.00 83.81 80 ILE A C 1
ATOM 612 O O . ILE A 1 80 ? 9.211 2.463 -7.917 1.00 83.81 80 ILE A O 1
ATOM 616 N N . ILE A 1 81 ? 9.009 2.726 -5.697 1.00 87.06 81 ILE A N 1
ATOM 617 C CA . ILE A 1 81 ? 10.458 2.787 -5.445 1.00 87.06 81 ILE A CA 1
ATOM 618 C C . ILE A 1 81 ? 11.125 1.478 -5.876 1.00 87.06 81 ILE A C 1
ATOM 620 O O . ILE A 1 81 ? 12.132 1.518 -6.574 1.00 87.06 81 ILE A O 1
ATOM 624 N N . GLY A 1 82 ? 10.558 0.333 -5.485 1.00 82.62 82 GLY A N 1
ATOM 625 C CA . GLY A 1 82 ? 11.068 -0.986 -5.852 1.00 82.62 82 GLY A CA 1
ATOM 626 C C . GLY A 1 82 ? 11.148 -1.176 -7.365 1.00 82.62 82 GLY A C 1
ATOM 627 O O . GLY A 1 82 ? 12.193 -1.580 -7.859 1.00 82.62 82 GLY A O 1
ATOM 628 N N . TYR A 1 83 ? 10.091 -0.796 -8.087 1.00 82.88 83 TYR A N 1
ATOM 629 C CA . TYR A 1 83 ? 10.062 -0.822 -9.549 1.00 82.88 83 TYR A CA 1
ATOM 630 C C . TYR A 1 83 ? 11.184 0.026 -10.158 1.00 82.88 83 TYR A C 1
ATOM 632 O O . TYR A 1 83 ? 11.953 -0.476 -10.970 1.00 82.88 83 TYR A O 1
ATOM 640 N N . PHE A 1 84 ? 11.331 1.288 -9.739 1.00 85.38 84 PHE A N 1
ATOM 641 C CA . PHE A 1 84 ? 12.383 2.149 -10.285 1.00 85.38 84 PHE A CA 1
ATOM 642 C C . PHE A 1 84 ? 13.782 1.599 -10.007 1.00 85.38 84 PHE A C 1
ATOM 644 O O . PHE A 1 84 ? 14.631 1.639 -10.890 1.00 85.38 84 PHE A O 1
ATOM 651 N N . LEU A 1 85 ? 14.021 1.064 -8.804 1.00 85.88 85 LEU A N 1
ATOM 652 C CA . LEU A 1 85 ? 15.304 0.450 -8.459 1.00 85.88 85 LEU A CA 1
ATOM 653 C C . LEU A 1 85 ? 15.647 -0.714 -9.395 1.00 85.88 85 LEU A C 1
ATOM 655 O O . LEU A 1 85 ? 16.795 -0.806 -9.817 1.00 85.88 85 LEU A O 1
ATOM 659 N N . THR A 1 86 ? 14.672 -1.555 -9.751 1.00 82.88 86 THR A N 1
ATOM 660 C CA . THR A 1 86 ? 14.883 -2.665 -10.695 1.00 82.88 86 THR A CA 1
ATOM 661 C C . THR A 1 86 ? 14.938 -2.230 -12.158 1.00 82.88 86 THR A C 1
ATOM 663 O O . THR A 1 86 ? 15.601 -2.882 -12.952 1.00 82.88 86 THR A O 1
ATOM 666 N N . ASP A 1 87 ? 14.283 -1.126 -12.523 1.00 85.12 87 ASP A N 1
ATOM 667 C CA . ASP A 1 87 ? 14.207 -0.603 -13.898 1.00 85.12 87 ASP A CA 1
ATOM 668 C C . ASP A 1 87 ? 15.412 0.301 -14.240 1.00 85.12 87 ASP A C 1
ATOM 670 O O . ASP A 1 87 ? 15.293 1.332 -14.900 1.00 85.12 87 ASP A O 1
ATOM 674 N N . GLY A 1 88 ? 16.593 -0.048 -13.721 1.00 81.69 88 GLY A N 1
ATOM 675 C CA . GLY A 1 88 ? 17.859 0.617 -14.037 1.00 81.69 88 GLY A CA 1
ATOM 676 C C . GLY A 1 88 ? 18.230 1.821 -13.165 1.00 81.69 88 GLY A C 1
ATOM 677 O O . GLY A 1 88 ? 19.338 2.337 -13.310 1.00 81.69 88 GLY A O 1
ATOM 678 N N . LEU A 1 89 ? 17.391 2.267 -12.216 1.00 87.88 89 LEU A N 1
ATOM 679 C CA . LEU A 1 89 ? 17.793 3.348 -11.299 1.00 87.88 89 LEU A CA 1
ATOM 680 C C . LEU A 1 89 ? 18.936 2.910 -10.375 1.00 87.88 89 LEU A C 1
ATOM 682 O O . LEU A 1 89 ? 19.811 3.718 -10.064 1.00 87.88 89 LEU A O 1
ATOM 686 N N . LEU A 1 90 ? 18.945 1.648 -9.934 1.00 87.88 90 LEU A N 1
ATOM 687 C CA . LEU A 1 90 ? 20.040 1.113 -9.126 1.00 87.88 90 LEU A CA 1
ATOM 688 C C . LEU A 1 90 ? 21.349 1.083 -9.925 1.00 87.88 90 LEU A C 1
ATOM 690 O O . LEU A 1 90 ? 22.366 1.570 -9.436 1.00 87.88 90 LEU A O 1
ATOM 694 N N . ASP A 1 91 ? 21.302 0.593 -11.164 1.00 86.56 91 ASP A N 1
ATOM 695 C CA . ASP A 1 91 ? 22.463 0.541 -12.057 1.00 86.56 91 ASP A CA 1
ATOM 696 C C . ASP A 1 91 ? 22.989 1.939 -12.379 1.00 86.56 91 ASP A C 1
ATOM 698 O O . ASP A 1 91 ? 24.197 2.171 -12.353 1.00 86.56 91 ASP A O 1
ATOM 702 N N . PHE A 1 92 ? 22.090 2.900 -12.605 1.00 88.62 92 PHE A N 1
ATOM 703 C CA . PHE A 1 92 ? 22.456 4.302 -12.772 1.00 88.62 92 PHE A CA 1
ATOM 704 C C . PHE A 1 92 ? 23.186 4.848 -11.539 1.00 88.62 92 PHE A C 1
ATOM 706 O O . PHE A 1 92 ? 24.199 5.529 -11.675 1.00 88.62 92 PHE A O 1
ATOM 713 N N . ILE A 1 93 ? 22.712 4.543 -10.326 1.00 89.00 93 ILE A N 1
ATOM 714 C CA . ILE A 1 93 ? 23.359 5.006 -9.090 1.00 89.00 93 ILE A CA 1
ATOM 715 C C . ILE A 1 93 ? 24.754 4.385 -8.947 1.00 89.00 93 ILE A C 1
ATOM 717 O O . ILE A 1 93 ? 25.715 5.115 -8.691 1.00 89.00 93 ILE A O 1
ATOM 721 N N . LEU A 1 94 ? 24.873 3.070 -9.144 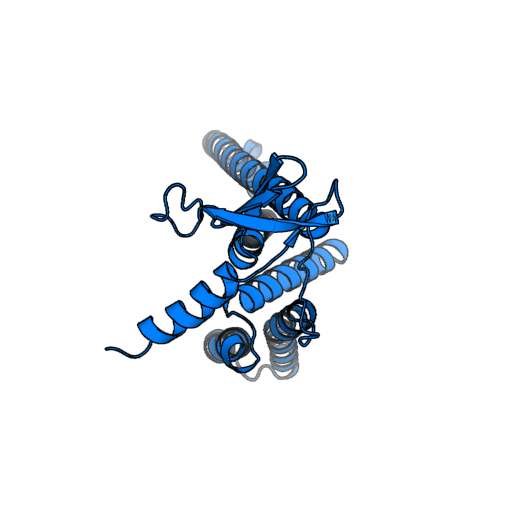1.00 88.62 94 LEU A N 1
ATOM 722 C CA . LEU A 1 94 ? 26.124 2.324 -8.980 1.00 88.62 94 LEU A CA 1
ATOM 723 C C . LEU A 1 94 ? 27.189 2.717 -10.013 1.00 88.62 94 LEU A C 1
ATOM 725 O O . LEU A 1 94 ? 28.355 2.859 -9.651 1.00 88.62 94 LEU A O 1
ATOM 729 N N . ASN A 1 95 ? 26.788 2.952 -11.264 1.00 90.00 95 ASN A N 1
ATOM 730 C CA . ASN A 1 95 ? 27.699 3.309 -12.356 1.00 90.00 95 ASN A CA 1
ATOM 731 C C . ASN A 1 95 ? 27.882 4.829 -12.519 1.00 90.00 95 ASN A C 1
ATOM 733 O O . ASN A 1 95 ? 28.742 5.283 -13.266 1.00 90.00 95 ASN A O 1
ATOM 737 N N . SER A 1 96 ? 27.144 5.657 -11.772 1.00 88.31 96 SER A N 1
ATOM 738 C CA . SER A 1 96 ? 27.282 7.118 -11.848 1.00 88.31 96 SER A CA 1
ATOM 739 C C . SER A 1 96 ? 28.712 7.670 -11.686 1.00 88.31 96 SER A C 1
ATOM 741 O O . SER A 1 96 ? 28.998 8.664 -12.364 1.00 88.31 96 SER A O 1
ATOM 743 N N . PRO A 1 97 ? 29.621 7.083 -10.870 1.00 87.06 97 PRO A N 1
ATOM 744 C CA . PRO A 1 97 ? 30.989 7.584 -10.719 1.00 87.06 97 PRO A CA 1
ATOM 745 C C . PRO A 1 97 ? 31.884 7.357 -11.940 1.00 87.06 97 PRO A C 1
ATOM 747 O O . PRO A 1 97 ? 32.906 8.032 -12.056 1.00 87.06 97 PRO A O 1
ATOM 750 N N . THR A 1 98 ? 31.539 6.419 -12.828 1.00 87.19 98 THR A N 1
ATOM 751 C CA . THR A 1 98 ? 32.353 6.099 -14.011 1.00 87.19 98 THR A CA 1
ATOM 752 C C . THR A 1 98 ? 32.043 6.989 -15.211 1.00 87.19 98 THR A C 1
ATOM 754 O O . THR A 1 98 ? 32.898 7.129 -16.081 1.00 87.19 98 THR A O 1
ATOM 757 N N . ASP A 1 99 ? 30.866 7.620 -15.247 1.00 84.62 99 ASP A N 1
ATOM 758 C CA . ASP A 1 99 ? 30.399 8.357 -16.426 1.00 84.62 99 ASP A CA 1
ATOM 759 C C . ASP A 1 99 ? 30.781 9.842 -16.403 1.00 84.62 99 ASP A C 1
ATOM 761 O O . ASP A 1 99 ? 31.398 10.357 -17.336 1.00 84.62 99 ASP A O 1
ATOM 765 N N . SER A 1 100 ? 30.388 10.582 -15.361 1.00 90.62 100 SER A N 1
ATOM 766 C CA . SER A 1 100 ? 30.621 12.028 -15.284 1.00 90.62 100 SER A CA 1
ATOM 767 C C . SER A 1 100 ? 30.381 12.600 -13.882 1.00 90.62 100 SER A C 1
ATOM 769 O O . SER A 1 100 ? 29.702 12.020 -13.040 1.00 90.62 100 SER A O 1
ATOM 771 N N . LEU A 1 101 ? 30.858 13.820 -13.632 1.00 88.56 101 LEU A N 1
ATOM 772 C CA . LEU A 1 101 ? 30.566 14.538 -12.382 1.00 88.56 101 LEU A CA 1
ATOM 773 C C . LEU A 1 101 ? 29.069 14.919 -12.272 1.00 88.56 101 LEU A C 1
ATOM 775 O O . LEU A 1 101 ? 28.510 14.992 -11.179 1.00 88.56 101 LEU A O 1
ATOM 779 N N . VAL A 1 102 ? 28.393 15.109 -13.412 1.00 89.44 102 VAL A N 1
ATOM 780 C CA . VAL A 1 102 ? 26.954 15.421 -13.475 1.00 89.44 102 VAL A CA 1
ATOM 781 C C . VAL A 1 102 ? 26.103 14.206 -13.093 1.00 89.44 102 VAL A C 1
ATOM 783 O O . VAL A 1 102 ? 25.149 14.356 -12.330 1.00 89.44 102 VAL A O 1
ATOM 786 N N . SER A 1 103 ? 26.458 13.002 -13.556 1.00 88.19 103 SER A N 1
ATOM 787 C CA . SER A 1 103 ? 25.768 11.761 -13.169 1.00 88.19 103 SER A CA 1
ATOM 788 C C . SER A 1 103 ? 25.904 11.481 -11.674 1.00 88.19 103 SER A C 1
ATOM 790 O O . SER A 1 103 ? 24.929 11.069 -11.053 1.00 88.19 103 SER A O 1
ATOM 792 N N . VAL A 1 104 ? 27.059 11.789 -11.073 1.00 89.38 104 VAL A N 1
ATOM 793 C CA . VAL A 1 104 ? 27.258 11.697 -9.616 1.00 89.38 104 VAL A CA 1
ATOM 794 C C . VAL A 1 104 ? 26.323 12.645 -8.853 1.00 89.38 104 VAL A C 1
ATOM 796 O O . VAL A 1 104 ? 25.691 12.252 -7.876 1.00 89.38 104 VAL A O 1
ATOM 799 N N . LEU A 1 105 ? 26.176 13.899 -9.291 1.00 91.19 105 LEU A N 1
ATOM 800 C CA . LEU A 1 105 ? 25.242 14.836 -8.647 1.00 91.19 105 LEU A CA 1
ATOM 801 C C . LEU A 1 105 ? 23.782 14.364 -8.759 1.00 91.19 105 LEU A C 1
ATOM 803 O O . LEU A 1 105 ? 23.021 14.461 -7.793 1.00 91.19 105 LEU A O 1
ATOM 807 N N . LEU A 1 106 ? 23.397 13.823 -9.917 1.00 91.06 106 LEU A N 1
ATOM 808 C CA . LEU A 1 106 ? 22.061 13.267 -10.137 1.00 91.06 106 LEU A CA 1
ATOM 809 C C . LEU A 1 106 ? 21.804 12.009 -9.298 1.00 91.06 106 LEU A C 1
ATOM 811 O O . LEU A 1 106 ? 20.696 11.851 -8.784 1.00 91.06 106 LEU A O 1
ATOM 815 N N . SER A 1 107 ? 22.803 11.143 -9.106 1.00 90.69 107 SER A N 1
ATOM 816 C CA . SER A 1 107 ? 22.660 9.941 -8.277 1.00 90.69 107 SER A CA 1
ATOM 817 C C . SER A 1 107 ? 22.490 10.285 -6.797 1.00 90.69 107 SER A C 1
ATOM 819 O O . SER A 1 107 ? 21.615 9.715 -6.140 1.00 90.69 107 SER A O 1
ATOM 821 N N . PHE A 1 108 ? 23.204 11.294 -6.283 1.00 91.75 108 PHE A N 1
ATOM 822 C CA . PHE A 1 108 ? 22.971 11.813 -4.930 1.00 91.75 108 PHE A CA 1
ATOM 823 C C . PHE A 1 108 ? 21.564 12.391 -4.755 1.00 91.75 108 PHE A C 1
ATOM 825 O O . PHE A 1 108 ? 20.916 12.141 -3.734 1.00 91.75 108 PHE A O 1
ATOM 832 N N . LEU A 1 109 ? 21.061 13.131 -5.747 1.00 92.56 109 LEU A N 1
ATOM 833 C CA . LEU A 1 109 ? 19.699 13.664 -5.721 1.00 92.56 109 LEU A CA 1
ATOM 834 C C . LEU A 1 109 ? 18.655 12.536 -5.741 1.00 92.56 109 LEU A C 1
ATOM 836 O O . LEU A 1 109 ? 17.732 12.543 -4.924 1.00 92.56 109 LEU A O 1
ATOM 840 N N . ALA A 1 110 ? 18.827 11.538 -6.613 1.00 89.19 110 ALA A N 1
ATOM 841 C CA . ALA A 1 110 ? 17.959 10.366 -6.689 1.00 89.19 110 ALA A CA 1
ATOM 842 C C . ALA A 1 110 ? 17.945 9.579 -5.367 1.00 89.19 110 ALA A C 1
ATOM 844 O O . ALA A 1 110 ? 16.871 9.294 -4.832 1.00 89.19 110 ALA A O 1
ATOM 845 N N . MET A 1 111 ? 19.117 9.313 -4.781 1.00 91.25 111 MET A N 1
ATOM 846 C CA . MET A 1 111 ? 19.234 8.701 -3.454 1.00 91.25 111 MET A CA 1
ATOM 847 C C . MET A 1 111 ? 18.528 9.522 -2.371 1.00 91.25 111 MET A C 1
ATOM 849 O O . MET A 1 111 ? 17.837 8.956 -1.524 1.00 91.25 111 MET A O 1
ATOM 853 N N . GLY A 1 112 ? 18.672 10.850 -2.395 1.00 91.00 112 GLY A N 1
ATOM 854 C CA . GLY A 1 112 ? 17.997 11.748 -1.460 1.00 91.00 112 GLY A CA 1
ATOM 855 C C . GLY A 1 112 ? 16.473 11.638 -1.548 1.00 91.00 112 GLY A C 1
ATOM 856 O O . GLY A 1 112 ? 15.799 11.509 -0.523 1.00 91.00 112 GLY A O 1
ATOM 857 N N . ILE A 1 113 ? 15.925 11.617 -2.766 1.00 92.31 113 ILE A N 1
ATOM 858 C CA . ILE A 1 113 ? 14.485 11.449 -3.010 1.00 92.31 113 ILE A CA 1
ATOM 859 C C . ILE A 1 113 ? 14.011 10.076 -2.519 1.00 92.31 113 ILE A C 1
ATOM 861 O O . ILE A 1 113 ? 13.026 10.008 -1.778 1.00 92.31 113 ILE A O 1
ATOM 865 N N . ILE A 1 114 ? 14.726 8.999 -2.867 1.00 91.69 114 ILE A N 1
ATOM 866 C CA . ILE A 1 114 ? 14.410 7.636 -2.412 1.00 91.69 114 ILE A CA 1
ATOM 867 C C . ILE A 1 114 ? 14.405 7.576 -0.885 1.00 91.69 114 ILE A C 1
ATOM 869 O O . ILE A 1 114 ? 13.452 7.075 -0.291 1.00 91.69 114 ILE A O 1
ATOM 873 N N . TYR A 1 115 ? 15.425 8.134 -0.231 1.00 91.69 115 TYR A N 1
ATOM 874 C CA . TYR A 1 115 ? 15.531 8.146 1.225 1.00 91.69 115 TYR A CA 1
ATOM 875 C C . TYR A 1 115 ? 14.352 8.874 1.887 1.00 91.69 115 TYR A C 1
ATOM 877 O O . TYR A 1 115 ? 13.760 8.367 2.847 1.00 91.69 115 TYR A O 1
ATOM 885 N N . VAL A 1 116 ? 13.970 10.049 1.372 1.00 92.81 116 VAL A N 1
ATOM 886 C CA . VAL A 1 116 ? 12.825 10.815 1.889 1.00 92.81 116 VAL A CA 1
ATOM 887 C C . VAL A 1 116 ? 11.520 10.042 1.698 1.00 92.81 116 VAL A C 1
ATOM 889 O O . VAL A 1 116 ? 10.729 9.939 2.642 1.00 92.81 116 VAL A O 1
ATOM 892 N N . ALA A 1 117 ? 11.304 9.464 0.516 1.00 90.25 117 ALA A N 1
ATOM 893 C CA . ALA A 1 117 ? 10.106 8.694 0.200 1.00 90.25 117 ALA A CA 1
ATOM 894 C C . ALA A 1 117 ? 10.005 7.415 1.049 1.00 90.25 117 ALA A C 1
ATOM 896 O O . ALA A 1 117 ? 8.955 7.142 1.635 1.00 90.25 117 ALA A O 1
ATOM 897 N N . TRP A 1 118 ? 11.114 6.691 1.215 1.00 88.94 118 TRP A N 1
ATOM 898 C CA . TRP A 1 118 ? 11.208 5.519 2.085 1.00 88.94 118 TRP A CA 1
ATOM 899 C C . TRP A 1 118 ? 10.887 5.869 3.538 1.00 88.94 118 TRP A C 1
ATOM 901 O O . TRP A 1 118 ? 10.043 5.239 4.180 1.00 88.94 118 TRP A O 1
ATOM 911 N N . ARG A 1 119 ? 11.497 6.940 4.060 1.00 91.06 119 ARG A N 1
ATOM 912 C CA . ARG A 1 119 ? 11.245 7.408 5.428 1.00 91.06 119 ARG A CA 1
ATOM 913 C C . ARG A 1 119 ? 9.792 7.840 5.621 1.00 91.06 119 ARG A C 1
ATOM 915 O O . ARG A 1 119 ? 9.233 7.623 6.698 1.00 91.06 119 ARG A O 1
ATOM 922 N N . PHE A 1 120 ? 9.172 8.442 4.609 1.00 88.94 120 PHE A N 1
ATOM 923 C CA . PHE A 1 120 ? 7.756 8.798 4.632 1.00 88.94 120 PHE A CA 1
ATOM 924 C C . PHE A 1 120 ? 6.857 7.554 4.680 1.00 88.94 120 PHE A C 1
ATOM 926 O O . PHE A 1 120 ? 5.984 7.474 5.548 1.00 88.94 120 PHE A O 1
ATOM 933 N N . ALA A 1 121 ? 7.105 6.567 3.815 1.00 87.38 121 ALA A N 1
ATOM 934 C CA . ALA A 1 121 ? 6.367 5.306 3.800 1.00 87.38 121 ALA A CA 1
ATOM 935 C C . ALA A 1 121 ? 6.491 4.562 5.140 1.00 87.38 121 ALA A C 1
ATOM 937 O O . ALA A 1 121 ? 5.485 4.148 5.717 1.00 87.38 121 ALA A O 1
ATOM 938 N N . TRP A 1 122 ? 7.697 4.493 5.708 1.00 87.56 122 TRP A N 1
ATOM 939 C CA . TRP A 1 122 ? 7.931 3.853 7.003 1.00 87.56 122 TRP A CA 1
ATOM 940 C C . TRP A 1 122 ? 7.133 4.499 8.143 1.00 87.56 122 TRP A C 1
ATOM 942 O O . TRP A 1 122 ? 6.488 3.811 8.938 1.00 87.56 122 TRP A O 1
ATOM 952 N N . ARG A 1 123 ? 7.111 5.839 8.207 1.00 88.19 123 ARG A N 1
ATOM 953 C CA . ARG A 1 123 ? 6.299 6.569 9.200 1.00 88.19 123 ARG A CA 1
ATOM 954 C C . ARG A 1 123 ? 4.811 6.252 9.054 1.00 88.19 123 ARG A C 1
ATOM 956 O O . ARG A 1 123 ? 4.125 6.110 10.063 1.00 88.19 123 ARG A O 1
ATOM 963 N N . LYS A 1 124 ? 4.317 6.130 7.819 1.00 85.25 124 LYS A N 1
ATOM 964 C CA . LYS A 1 124 ? 2.919 5.784 7.533 1.00 85.25 124 LYS A CA 1
ATOM 965 C C . LYS A 1 124 ? 2.583 4.360 7.975 1.00 85.25 124 LYS A C 1
ATOM 967 O O . LYS A 1 124 ? 1.545 4.175 8.600 1.00 85.25 124 LYS A O 1
ATOM 972 N N . ILE A 1 125 ? 3.468 3.388 7.750 1.00 83.12 125 ILE A N 1
ATOM 973 C CA . ILE A 1 125 ? 3.285 2.008 8.234 1.00 83.12 125 ILE A CA 1
ATOM 974 C C . ILE A 1 125 ? 3.220 1.974 9.760 1.00 83.12 125 ILE A C 1
ATOM 976 O O . ILE A 1 125 ? 2.266 1.429 10.312 1.00 83.12 125 ILE A O 1
ATOM 980 N N . LYS A 1 126 ? 4.180 2.612 10.445 1.00 86.19 126 LYS A N 1
ATOM 981 C CA . LYS A 1 126 ? 4.198 2.668 11.915 1.00 86.19 126 LYS A CA 1
ATOM 982 C C . LYS A 1 126 ? 2.909 3.281 12.466 1.00 86.19 126 LYS A C 1
ATOM 984 O O . LYS A 1 126 ? 2.279 2.713 13.352 1.00 86.19 126 LYS A O 1
ATOM 989 N N . ARG A 1 127 ? 2.478 4.402 11.886 1.00 83.06 127 ARG A N 1
ATOM 990 C CA . ARG A 1 127 ? 1.234 5.074 12.270 1.00 83.06 127 ARG A CA 1
ATOM 991 C C . ARG A 1 127 ? -0.001 4.211 12.001 1.00 83.06 127 ARG A C 1
ATOM 993 O O . ARG A 1 127 ? -0.897 4.148 12.833 1.00 83.06 127 ARG A O 1
ATOM 1000 N N . GLY A 1 128 ? -0.039 3.519 10.864 1.00 80.19 128 GLY A N 1
ATOM 1001 C CA . GLY A 1 128 ? -1.093 2.559 10.545 1.00 80.19 128 GLY A CA 1
ATOM 1002 C C . GLY A 1 128 ? -1.183 1.438 11.581 1.00 80.19 128 GLY A C 1
ATOM 1003 O O . GLY A 1 128 ? -2.280 1.129 12.039 1.00 80.19 128 GLY A O 1
ATOM 1004 N N . ALA A 1 129 ? -0.042 0.886 12.004 1.00 81.81 129 ALA A N 1
ATOM 1005 C CA . ALA A 1 129 ? 0.022 -0.153 13.030 1.00 81.81 129 ALA A CA 1
ATOM 1006 C C . ALA A 1 129 ? -0.509 0.336 14.389 1.00 81.81 129 ALA A C 1
ATOM 1008 O O . ALA A 1 129 ? -1.349 -0.338 14.981 1.00 81.81 129 ALA A O 1
ATOM 1009 N N . GLU A 1 130 ? -0.111 1.533 14.834 1.00 85.56 130 GLU A N 1
ATOM 1010 C CA . GLU A 1 130 ? -0.617 2.151 16.073 1.00 85.56 130 GLU A CA 1
ATOM 1011 C C . GLU A 1 130 ? -2.150 2.304 16.047 1.00 85.56 130 GLU A C 1
ATOM 1013 O O . GLU A 1 130 ? -2.843 1.955 17.004 1.00 85.56 130 GLU A O 1
ATOM 1018 N N . LEU A 1 131 ? -2.709 2.776 14.927 1.00 81.69 131 LEU A N 1
ATOM 1019 C CA . LEU A 1 131 ? -4.157 2.958 14.772 1.00 81.69 131 LEU A CA 1
ATOM 1020 C C . LEU A 1 131 ? -4.923 1.624 14.757 1.00 81.69 131 LEU A C 1
ATOM 1022 O O . LEU A 1 131 ? -6.035 1.539 15.288 1.00 81.69 131 LEU A O 1
ATOM 1026 N N . ILE A 1 132 ? -4.340 0.580 14.161 1.00 81.44 132 ILE A N 1
ATOM 1027 C CA . ILE A 1 132 ? -4.897 -0.779 14.184 1.00 81.44 132 ILE A CA 1
ATOM 1028 C C . ILE A 1 132 ? -4.867 -1.333 15.609 1.00 81.44 132 ILE A C 1
ATOM 1030 O O . ILE A 1 132 ? -5.867 -1.882 16.069 1.00 81.44 132 ILE A O 1
ATOM 1034 N N . GLU A 1 133 ? -3.763 -1.150 16.330 1.00 82.44 133 GLU A N 1
ATOM 1035 C CA . GLU A 1 133 ? -3.607 -1.633 17.700 1.00 82.44 133 GLU A CA 1
ATOM 1036 C C . GLU A 1 133 ? -4.651 -1.016 18.641 1.00 82.44 133 GLU A C 1
ATOM 1038 O O . GLU A 1 133 ? -5.333 -1.741 19.370 1.00 82.44 133 GLU A O 1
ATOM 1043 N N . VAL A 1 134 ? -4.853 0.306 18.582 1.00 83.25 134 VAL A N 1
ATOM 1044 C CA . VAL A 1 134 ? -5.882 0.999 19.379 1.00 83.25 134 VAL A CA 1
ATOM 1045 C C . VAL A 1 134 ? -7.276 0.441 19.086 1.00 83.25 134 VAL A C 1
ATOM 1047 O O . VAL A 1 134 ? -8.077 0.234 20.001 1.00 83.25 134 VAL A O 1
ATOM 1050 N N . ARG A 1 135 ? -7.563 0.147 17.817 1.00 79.38 135 ARG A N 1
ATOM 1051 C CA . ARG A 1 135 ? -8.841 -0.417 17.381 1.00 79.38 135 ARG A CA 1
ATOM 1052 C C . ARG A 1 135 ? -9.044 -1.864 17.841 1.00 79.38 135 ARG A C 1
ATOM 1054 O O . ARG A 1 135 ? -10.179 -2.232 18.130 1.00 79.38 135 ARG A O 1
ATOM 1061 N N . ILE A 1 136 ? -7.984 -2.671 17.907 1.00 79.69 136 ILE A N 1
ATOM 1062 C CA . ILE A 1 136 ? -8.039 -4.045 18.432 1.00 79.69 136 ILE A CA 1
ATOM 1063 C C . ILE A 1 136 ? -8.271 -4.026 19.945 1.00 79.69 136 ILE A C 1
ATOM 1065 O O . ILE A 1 136 ? -9.105 -4.778 20.445 1.00 79.69 136 ILE A O 1
ATOM 1069 N N . LYS A 1 137 ? -7.581 -3.139 20.673 1.00 84.06 137 LYS A N 1
ATOM 1070 C CA . LYS A 1 137 ? -7.741 -2.994 22.129 1.00 84.06 137 LYS A CA 1
ATOM 1071 C C . LYS A 1 137 ? -9.133 -2.497 22.534 1.00 84.06 137 LYS A C 1
ATOM 1073 O O . LYS A 1 137 ? -9.576 -2.810 23.637 1.00 84.06 137 LYS A O 1
ATOM 1078 N N . ASN A 1 138 ? -9.813 -1.756 21.655 1.00 81.75 138 ASN A N 1
ATOM 1079 C CA . ASN A 1 138 ? -11.141 -1.182 21.894 1.00 81.75 138 ASN A CA 1
ATOM 1080 C C . ASN A 1 138 ? -12.161 -1.692 20.850 1.00 81.75 138 ASN A C 1
ATOM 1082 O O . ASN A 1 138 ? -12.496 -0.968 19.895 1.00 81.75 138 ASN A O 1
ATOM 1086 N N . PRO A 1 139 ? -12.620 -2.955 20.987 1.00 79.81 139 PRO A N 1
ATOM 1087 C CA . PRO A 1 139 ? -13.526 -3.593 20.038 1.00 79.81 139 PRO A CA 1
ATOM 1088 C C . PRO A 1 139 ? -14.934 -2.987 20.089 1.00 79.81 139 PRO A C 1
ATOM 1090 O O . PRO A 1 139 ? -15.313 -2.319 21.046 1.00 79.81 139 PRO A O 1
ATOM 1093 N N . LEU A 1 140 ? -15.727 -3.236 19.048 1.00 80.19 140 LEU A N 1
ATOM 1094 C CA . LEU A 1 140 ? -17.138 -2.841 18.993 1.00 80.19 140 LEU A CA 1
ATOM 1095 C C . LEU A 1 140 ? -17.985 -3.756 19.886 1.00 80.19 140 LEU A C 1
ATOM 1097 O O . LEU A 1 140 ? -17.842 -4.975 19.805 1.00 80.19 140 LEU A O 1
ATOM 1101 N N . VAL A 1 141 ? -18.880 -3.172 20.688 1.00 75.38 141 VAL A N 1
ATOM 1102 C CA . VAL A 1 141 ? -19.745 -3.901 21.637 1.00 75.38 141 VAL A CA 1
ATOM 1103 C C . VAL A 1 141 ? -20.833 -4.691 20.899 1.00 75.38 141 VAL A C 1
ATOM 1105 O O . VAL A 1 141 ? -21.119 -5.828 21.254 1.00 75.38 141 VAL A O 1
ATOM 1108 N N . ASN A 1 142 ? -21.364 -4.141 19.802 1.00 65.94 142 ASN A N 1
ATOM 1109 C CA . ASN A 1 142 ? -22.431 -4.751 19.003 1.00 65.94 142 ASN A CA 1
ATOM 1110 C C . ASN A 1 142 ? -21.964 -5.080 17.579 1.00 65.94 142 ASN A C 1
ATOM 1112 O O . ASN A 1 142 ? -22.480 -4.562 16.585 1.00 65.94 142 ASN A O 1
ATOM 1116 N N . ARG A 1 143 ? -20.960 -5.955 17.451 1.00 61.91 143 ARG A N 1
ATOM 1117 C CA . ARG A 1 143 ? -20.534 -6.436 16.133 1.00 61.91 143 ARG A CA 1
ATOM 1118 C C . ARG A 1 143 ? -21.584 -7.409 15.587 1.00 61.91 143 ARG A C 1
ATOM 1120 O O . ARG A 1 143 ? -21.606 -8.573 15.974 1.00 61.91 143 ARG A O 1
ATOM 1127 N N . LYS A 1 144 ? -22.430 -6.965 14.648 1.00 55.97 144 LYS A N 1
ATOM 1128 C CA . LYS A 1 144 ? -23.206 -7.908 13.822 1.00 55.97 144 LYS A CA 1
ATOM 1129 C C . LYS A 1 144 ? -22.215 -8.877 13.152 1.00 55.97 144 LYS A C 1
ATOM 1131 O O . LYS A 1 144 ? -21.202 -8.391 12.634 1.00 55.97 144 LYS A O 1
ATOM 1136 N N . PRO A 1 145 ? -22.465 -10.201 13.134 1.00 47.84 145 PRO A N 1
ATOM 1137 C CA . PRO A 1 145 ? -21.657 -11.158 12.382 1.00 47.84 145 PRO A CA 1
ATOM 1138 C C . PRO A 1 145 ? -21.879 -10.920 10.882 1.00 47.84 145 PRO A C 1
ATOM 1140 O O . PRO A 1 145 ? -22.642 -11.604 10.212 1.00 47.84 145 PRO A O 1
ATOM 1143 N N . GLY A 1 146 ? -21.271 -9.859 10.363 1.00 50.91 146 GLY A N 1
ATOM 1144 C CA . GLY A 1 146 ? -21.183 -9.593 8.941 1.00 50.91 146 GLY A CA 1
ATOM 1145 C C . GLY A 1 146 ? -20.101 -10.473 8.337 1.00 50.91 146 GLY A C 1
ATOM 1146 O O . GLY A 1 146 ? -19.086 -10.742 8.984 1.00 50.91 146 GLY A O 1
ATOM 1147 N N . ILE A 1 147 ? -20.317 -10.889 7.086 1.00 54.59 147 ILE A N 1
ATOM 1148 C CA . ILE A 1 147 ? -19.302 -11.480 6.202 1.00 54.59 147 ILE A CA 1
ATOM 1149 C C . ILE A 1 147 ? -17.980 -10.758 6.471 1.00 54.59 147 ILE A C 1
ATOM 1151 O O . ILE A 1 147 ? -17.970 -9.526 6.454 1.00 54.59 147 ILE A O 1
ATOM 1155 N N . ASN A 1 148 ? -16.902 -11.493 6.772 1.00 63.53 148 ASN A N 1
ATOM 1156 C CA . ASN A 1 148 ? -15.586 -10.923 7.072 1.00 63.53 148 ASN A CA 1
ATOM 1157 C C . ASN A 1 148 ? -15.166 -9.982 5.930 1.00 63.53 148 ASN A C 1
ATOM 1159 O O . ASN A 1 148 ? -14.562 -10.416 4.952 1.00 63.53 148 ASN A O 1
ATOM 1163 N N . MET A 1 149 ? -15.500 -8.692 6.051 1.00 62.72 149 MET A N 1
ATOM 1164 C CA . MET A 1 149 ? -15.315 -7.692 4.996 1.00 62.72 149 MET A CA 1
ATOM 1165 C C . MET A 1 149 ? -13.851 -7.604 4.574 1.00 62.72 149 MET A C 1
ATOM 1167 O O . MET A 1 149 ? -13.574 -7.337 3.413 1.00 62.72 149 MET A O 1
ATOM 1171 N N . LEU A 1 150 ? -12.935 -7.897 5.504 1.00 64.94 150 LEU A N 1
ATOM 1172 C CA . LEU A 1 150 ? -11.506 -8.018 5.250 1.00 64.94 150 LEU A CA 1
ATOM 1173 C C . LEU A 1 150 ? -11.186 -9.167 4.277 1.00 64.94 150 LEU A C 1
ATOM 1175 O O . LEU A 1 150 ? -10.527 -8.934 3.267 1.00 64.94 150 LEU A O 1
ATOM 1179 N N . ASN A 1 151 ? -11.693 -10.380 4.532 1.00 70.88 151 ASN A N 1
ATOM 1180 C CA . ASN A 1 151 ? -11.499 -11.534 3.642 1.00 70.88 151 ASN A CA 1
ATOM 1181 C C . ASN A 1 151 ? -12.128 -11.285 2.276 1.00 70.88 151 ASN A C 1
ATOM 1183 O O . ASN A 1 151 ? -11.535 -11.628 1.255 1.00 70.88 151 ASN A O 1
ATOM 1187 N N . LEU A 1 152 ? -13.301 -10.651 2.252 1.00 75.19 152 LEU A N 1
ATOM 1188 C CA . LEU A 1 152 ? -13.966 -10.293 1.009 1.00 75.19 152 LEU A CA 1
ATOM 1189 C C . LEU A 1 152 ? -13.159 -9.253 0.222 1.00 75.19 152 LEU A C 1
ATOM 1191 O O . LEU A 1 152 ? -12.939 -9.421 -0.970 1.00 75.19 152 LEU A O 1
ATOM 1195 N N . SER A 1 153 ? -12.655 -8.198 0.869 1.00 72.44 153 SER A N 1
ATOM 1196 C CA . SER A 1 153 ? -11.787 -7.231 0.191 1.00 72.44 153 SER A CA 1
ATOM 1197 C C . SER A 1 153 ? -10.490 -7.865 -0.301 1.00 72.44 153 SER A C 1
ATOM 1199 O O . SER A 1 153 ? -10.085 -7.576 -1.421 1.00 72.44 153 SER A O 1
ATOM 1201 N N . MET A 1 154 ? -9.880 -8.759 0.485 1.00 76.25 154 MET A N 1
ATOM 1202 C CA . MET A 1 154 ? -8.641 -9.445 0.115 1.00 76.25 154 MET A CA 1
ATOM 1203 C C . MET A 1 154 ? -8.834 -10.364 -1.091 1.00 76.25 154 MET A C 1
ATOM 1205 O O . MET A 1 154 ? -8.037 -10.317 -2.021 1.00 76.25 154 MET A O 1
ATOM 1209 N N . THR A 1 155 ? -9.908 -11.152 -1.123 1.00 81.19 155 THR A N 1
ATOM 1210 C CA . THR A 1 155 ? -10.215 -12.041 -2.257 1.00 81.19 155 THR A CA 1
ATOM 1211 C C . THR A 1 155 ? -10.582 -11.265 -3.519 1.00 81.19 155 THR A C 1
ATOM 1213 O O . THR A 1 155 ? -10.063 -11.558 -4.592 1.00 81.19 155 THR A O 1
ATOM 1216 N N . VAL A 1 156 ? -11.410 -10.223 -3.406 1.00 82.50 156 VAL A N 1
ATOM 1217 C CA . VAL A 1 156 ? -11.771 -9.382 -4.561 1.00 82.50 156 VAL A CA 1
ATOM 1218 C C . VAL A 1 156 ? -10.567 -8.573 -5.059 1.00 82.50 156 VAL A C 1
ATOM 1220 O O . VAL A 1 156 ? -10.447 -8.334 -6.256 1.00 82.50 156 VAL A O 1
ATOM 1223 N N . GLY A 1 157 ? -9.649 -8.182 -4.171 1.00 80.06 157 GLY A N 1
ATOM 1224 C CA . GLY A 1 157 ? -8.399 -7.512 -4.535 1.00 80.06 157 GLY A CA 1
ATOM 1225 C C . GLY A 1 157 ? -7.374 -8.424 -5.216 1.00 80.06 157 GLY A C 1
ATOM 1226 O O . GLY A 1 157 ? -6.537 -7.929 -5.961 1.00 80.06 157 GLY A O 1
ATOM 1227 N N . LEU A 1 158 ? -7.442 -9.743 -5.013 1.00 84.00 158 LEU A N 1
ATOM 1228 C CA . LEU A 1 158 ? -6.587 -10.717 -5.709 1.00 84.00 158 LEU A CA 1
ATOM 1229 C C . LEU A 1 158 ? -7.001 -10.893 -7.182 1.00 84.00 158 LEU A C 1
ATOM 1231 O O . LEU A 1 158 ? -6.165 -11.128 -8.052 1.00 84.00 158 LEU A O 1
ATOM 1235 N N . LEU A 1 159 ? -8.299 -10.764 -7.464 1.00 84.06 159 LEU A N 1
ATOM 1236 C CA . LEU A 1 159 ? -8.907 -11.033 -8.771 1.00 84.06 159 LEU A CA 1
ATOM 1237 C C . LEU A 1 159 ? -8.261 -10.276 -9.952 1.00 84.06 159 LEU A C 1
ATOM 1239 O O . LEU A 1 159 ? -7.981 -10.926 -10.958 1.00 84.06 159 LEU A O 1
ATOM 1243 N N . PRO A 1 160 ? -7.982 -8.956 -9.863 1.00 81.75 160 PRO A N 1
ATOM 1244 C CA . PRO A 1 160 ? -7.267 -8.211 -10.900 1.00 81.75 160 PRO A CA 1
ATOM 1245 C C . PRO A 1 160 ? -5.952 -8.871 -11.328 1.00 81.75 160 PRO A C 1
ATOM 1247 O O . PRO A 1 160 ? -5.650 -8.928 -12.517 1.00 81.75 160 PRO A O 1
ATOM 1250 N N . TRP A 1 161 ? -5.198 -9.411 -10.368 1.00 83.81 161 TRP A N 1
ATOM 1251 C CA . TRP A 1 161 ? -3.894 -10.025 -10.615 1.00 83.81 161 TRP A CA 1
ATOM 1252 C C . TRP A 1 161 ? -4.015 -11.416 -11.216 1.00 83.81 161 TRP A C 1
ATOM 1254 O O . TRP A 1 161 ? -3.297 -11.722 -12.160 1.00 83.81 161 TRP A O 1
ATOM 1264 N N . LEU A 1 162 ? -4.960 -12.232 -10.742 1.00 84.62 162 LEU A N 1
ATOM 1265 C CA . LEU A 1 162 ? -5.237 -13.536 -11.357 1.00 84.62 162 LEU A CA 1
ATOM 1266 C C . LEU A 1 162 ? -5.673 -13.385 -12.815 1.00 84.62 162 LEU A C 1
ATOM 1268 O O . LEU A 1 162 ? -5.207 -14.126 -13.678 1.00 84.62 162 LEU A O 1
ATOM 1272 N N . ILE A 1 163 ? -6.529 -12.398 -13.091 1.00 84.44 163 ILE A N 1
ATOM 1273 C CA . ILE A 1 163 ? -6.941 -12.037 -14.447 1.00 84.44 163 ILE A CA 1
ATOM 1274 C C . ILE A 1 163 ? -5.717 -11.623 -15.272 1.00 84.44 163 ILE A C 1
ATOM 1276 O O . ILE A 1 163 ? -5.505 -12.172 -16.351 1.00 84.44 163 ILE A O 1
ATOM 1280 N N . ALA A 1 164 ? -4.899 -10.695 -14.766 1.00 82.06 164 ALA A N 1
ATOM 1281 C CA . ALA A 1 164 ? -3.715 -10.208 -15.471 1.00 82.06 164 ALA A CA 1
ATOM 1282 C C . ALA A 1 164 ? -2.718 -11.335 -15.796 1.00 82.06 164 ALA A C 1
ATOM 1284 O O . ALA A 1 164 ? -2.278 -11.438 -16.938 1.00 82.06 164 ALA A O 1
ATOM 1285 N N . ILE A 1 165 ? -2.422 -12.214 -14.832 1.00 82.56 165 ILE A N 1
ATOM 1286 C CA . ILE A 1 165 ? -1.531 -13.371 -15.016 1.00 82.56 165 ILE A CA 1
ATOM 1287 C C . ILE A 1 165 ? -2.107 -14.344 -16.050 1.00 82.56 165 ILE A C 1
ATOM 1289 O O . ILE A 1 165 ? -1.395 -14.762 -16.960 1.00 82.56 165 ILE A O 1
ATOM 1293 N N . SER A 1 166 ? -3.397 -14.681 -15.945 1.00 83.31 166 SER A N 1
ATOM 1294 C CA . SER A 1 166 ? -4.042 -15.641 -16.852 1.00 83.31 166 SER A CA 1
ATOM 1295 C C . SER A 1 166 ? -4.010 -15.154 -18.298 1.00 83.31 166 SER A C 1
ATOM 1297 O O . SER A 1 166 ? -3.675 -15.906 -19.208 1.00 83.31 166 SER A O 1
ATOM 1299 N N . PHE A 1 167 ? -4.317 -13.876 -18.515 1.00 81.81 167 PHE A N 1
ATOM 1300 C CA . PHE A 1 167 ? -4.234 -13.275 -19.841 1.00 81.81 167 PHE A CA 1
ATOM 1301 C C . PHE A 1 167 ? -2.792 -13.152 -20.335 1.00 81.81 167 PHE A C 1
ATOM 1303 O O . PHE A 1 167 ? -2.550 -13.438 -21.502 1.00 81.81 167 PHE A O 1
ATOM 1310 N N . GLY A 1 168 ? -1.836 -12.794 -19.471 1.00 79.12 168 GLY A N 1
ATOM 1311 C CA . GLY A 1 168 ? -0.416 -12.786 -19.830 1.00 79.12 168 GLY A CA 1
ATOM 1312 C C . GLY A 1 168 ? 0.054 -14.156 -20.326 1.00 79.12 168 GLY A C 1
ATOM 1313 O O . GLY A 1 168 ? 0.671 -14.245 -21.383 1.00 79.12 168 GLY A O 1
ATOM 1314 N N . TYR A 1 169 ? -0.337 -15.227 -19.630 1.00 83.31 169 TYR A N 1
ATOM 1315 C CA . TYR A 1 169 ? -0.046 -16.604 -20.030 1.00 83.31 169 TYR A CA 1
ATOM 1316 C C . TYR A 1 169 ? -0.694 -16.985 -21.371 1.00 83.31 169 TYR A C 1
ATOM 1318 O O . TYR A 1 169 ? -0.036 -17.549 -22.240 1.00 83.31 169 TYR A O 1
ATOM 1326 N N . ILE A 1 170 ? -1.972 -16.645 -21.579 1.00 81.69 170 ILE A N 1
ATOM 1327 C CA . ILE A 1 170 ? -2.660 -16.894 -22.859 1.00 81.69 170 ILE A CA 1
ATOM 1328 C C . ILE A 1 170 ? -1.964 -16.138 -24.001 1.00 81.69 170 ILE A C 1
ATOM 1330 O O . ILE A 1 170 ? -1.805 -16.680 -25.093 1.00 81.69 170 ILE A O 1
ATOM 1334 N N . ASN A 1 171 ? -1.530 -14.900 -23.765 1.00 79.88 171 ASN A N 1
ATOM 1335 C CA . ASN A 1 171 ? -0.834 -14.127 -24.787 1.00 79.88 171 ASN A CA 1
ATOM 1336 C C . ASN A 1 171 ? 0.507 -14.750 -25.171 1.00 79.88 171 ASN A C 1
ATOM 1338 O O . ASN A 1 171 ? 0.818 -14.831 -26.353 1.00 79.88 171 ASN A O 1
ATOM 1342 N N . ASP A 1 172 ? 1.271 -15.204 -24.178 1.00 81.94 172 ASP A N 1
ATOM 1343 C CA . ASP A 1 172 ? 2.561 -15.859 -24.388 1.00 81.94 172 ASP A CA 1
ATOM 1344 C C . ASP A 1 172 ? 2.413 -17.149 -25.212 1.00 81.94 172 ASP A C 1
ATOM 1346 O O . ASP A 1 172 ? 3.124 -17.353 -26.194 1.00 81.94 172 ASP A O 1
ATOM 1350 N N . GLN A 1 173 ? 1.417 -17.979 -24.881 1.00 82.25 173 GLN A N 1
ATOM 1351 C CA . GLN A 1 173 ? 1.185 -19.255 -25.563 1.00 82.25 173 GLN A CA 1
ATOM 1352 C C . GLN A 1 173 ? 0.692 -19.099 -27.001 1.00 82.25 173 GLN A C 1
ATOM 1354 O O . GLN A 1 173 ? 1.105 -19.851 -27.883 1.00 82.25 173 GLN A O 1
ATOM 1359 N N . TYR A 1 174 ? -0.209 -18.148 -27.251 1.00 78.94 174 TYR A N 1
ATOM 1360 C CA . TYR A 1 174 ? -0.897 -18.082 -28.536 1.00 78.94 174 TYR A CA 1
ATOM 1361 C C . TYR A 1 174 ? -0.449 -16.919 -29.430 1.00 78.94 174 TYR A C 1
ATOM 1363 O O . TYR A 1 174 ? -0.810 -16.899 -30.604 1.00 78.94 174 TYR A O 1
ATOM 1371 N N . LYS A 1 175 ? 0.317 -15.947 -28.911 1.00 72.81 175 LYS A N 1
ATOM 1372 C CA . LYS A 1 175 ? 0.746 -14.719 -29.616 1.00 72.81 175 LYS A CA 1
ATOM 1373 C C . LYS A 1 175 ? -0.392 -13.980 -30.348 1.00 72.81 175 LYS A C 1
ATOM 1375 O O . LYS A 1 175 ? -0.154 -13.255 -31.308 1.00 72.81 175 LYS A O 1
ATOM 1380 N N . ILE A 1 176 ? -1.643 -14.174 -29.914 1.00 61.47 176 ILE A N 1
ATOM 1381 C CA . ILE A 1 176 ? -2.845 -13.734 -30.647 1.00 61.47 176 ILE A CA 1
ATOM 1382 C C . ILE A 1 176 ? -2.991 -12.205 -30.638 1.00 61.47 176 ILE A C 1
ATOM 1384 O O . ILE A 1 176 ? -3.598 -11.653 -31.553 1.00 61.47 176 ILE A O 1
ATOM 1388 N N . LEU A 1 177 ? -2.471 -11.505 -29.621 1.00 58.56 177 LEU A N 1
ATOM 1389 C CA . LEU A 1 177 ? -2.710 -10.072 -29.420 1.00 58.56 177 LEU A CA 1
ATOM 1390 C C . LEU A 1 177 ? -1.408 -9.296 -29.171 1.00 58.56 177 LEU A C 1
ATOM 1392 O O . LEU A 1 177 ? -1.120 -8.861 -28.056 1.00 58.56 177 LEU A O 1
ATOM 1396 N N . GLU A 1 178 ? -0.630 -9.058 -30.226 1.00 61.44 178 GLU A N 1
ATOM 1397 C CA . GLU A 1 178 ? 0.495 -8.118 -30.159 1.00 61.44 178 GLU A CA 1
ATOM 1398 C C . GLU A 1 178 ? 0.003 -6.662 -29.992 1.00 61.44 178 GLU A C 1
ATOM 1400 O O . GLU A 1 178 ? -0.891 -6.182 -30.693 1.00 61.44 178 GLU A O 1
ATOM 1405 N N . GLY A 1 179 ? 0.577 -5.945 -29.019 1.00 63.44 179 GLY A N 1
ATOM 1406 C CA . GLY A 1 179 ? 0.466 -4.489 -28.826 1.00 63.44 179 GLY A CA 1
ATOM 1407 C C . GLY A 1 179 ? -0.854 -3.940 -28.259 1.00 63.44 179 GLY A C 1
ATOM 1408 O O . GLY A 1 179 ? -0.830 -3.012 -27.452 1.00 63.44 179 GLY A O 1
ATOM 1409 N N . GLN A 1 180 ? -2.012 -4.499 -28.623 1.00 65.44 180 GLN A N 1
ATOM 1410 C CA . GLN A 1 180 ? -3.326 -3.955 -28.225 1.00 65.44 180 GLN A CA 1
ATOM 1411 C C . GLN A 1 180 ? -3.902 -4.559 -26.935 1.00 65.44 180 GLN A C 1
ATOM 1413 O O . GLN A 1 180 ? -4.877 -4.043 -26.382 1.00 65.44 180 GLN A O 1
ATOM 1418 N N . MET A 1 181 ? -3.288 -5.626 -26.417 1.00 65.62 181 MET A N 1
ATOM 1419 C CA . MET A 1 181 ? -3.802 -6.371 -25.267 1.00 65.62 181 MET A CA 1
ATOM 1420 C C . MET A 1 181 ? -3.880 -5.526 -23.989 1.00 65.62 181 MET A C 1
ATOM 1422 O O . MET A 1 181 ? -4.842 -5.639 -23.237 1.00 65.62 181 MET A O 1
ATOM 1426 N N . ILE A 1 182 ? -2.924 -4.616 -23.776 1.00 66.44 182 ILE A N 1
ATOM 1427 C CA . ILE A 1 182 ? -2.876 -3.747 -22.589 1.00 66.44 182 ILE A CA 1
ATOM 1428 C C . ILE A 1 182 ? -4.151 -2.898 -22.480 1.00 66.44 182 ILE A C 1
ATOM 1430 O O . ILE A 1 182 ? -4.757 -2.820 -21.411 1.00 66.44 182 ILE A O 1
ATOM 1434 N N . TRP A 1 183 ? -4.606 -2.321 -23.596 1.00 68.38 183 TRP A N 1
ATOM 1435 C CA . TRP A 1 183 ? -5.811 -1.488 -23.637 1.00 68.38 183 TRP A CA 1
ATOM 1436 C C . TRP A 1 183 ? -7.093 -2.287 -23.401 1.00 68.38 183 TRP A C 1
ATOM 1438 O O . TRP A 1 183 ? -8.035 -1.776 -22.796 1.00 68.38 183 TRP A O 1
ATOM 1448 N N . LEU A 1 184 ? -7.115 -3.550 -23.828 1.00 70.19 184 LEU A N 1
ATOM 1449 C CA . LEU A 1 184 ? -8.260 -4.447 -23.677 1.00 70.19 184 LEU A CA 1
ATOM 1450 C C . LEU A 1 184 ? -8.313 -5.078 -22.273 1.00 70.19 184 LEU A C 1
ATOM 1452 O O . LEU A 1 184 ? -9.391 -5.300 -21.726 1.00 70.19 184 LEU A O 1
ATOM 1456 N N . MET A 1 185 ? -7.152 -5.293 -21.651 1.00 69.75 185 MET A N 1
ATOM 1457 C CA . MET A 1 185 ? -7.019 -5.854 -20.305 1.00 69.75 185 MET A CA 1
ATOM 1458 C C . MET A 1 185 ? -7.280 -4.829 -19.206 1.00 69.75 185 MET A C 1
ATOM 1460 O O . MET A 1 185 ? -7.868 -5.182 -18.186 1.00 69.75 185 MET A O 1
ATOM 1464 N N . LEU A 1 186 ? -6.900 -3.564 -19.405 1.00 72.81 186 LEU A N 1
ATOM 1465 C CA . LEU A 1 186 ? -7.077 -2.500 -18.415 1.00 72.81 186 LEU A CA 1
ATOM 1466 C C . LEU A 1 186 ? -8.510 -2.429 -17.832 1.00 72.81 186 LEU A C 1
ATOM 1468 O O . LEU A 1 186 ? -8.648 -2.476 -16.606 1.00 72.81 186 LEU A O 1
ATOM 1472 N N . PRO A 1 187 ? -9.597 -2.391 -18.634 1.00 72.94 187 PRO A N 1
ATOM 1473 C CA . PRO A 1 187 ? -10.954 -2.369 -18.087 1.00 72.94 187 PRO A CA 1
ATOM 1474 C C . PRO A 1 187 ? -11.329 -3.664 -17.353 1.00 72.94 187 PRO A C 1
ATOM 1476 O O . PRO A 1 187 ? -12.052 -3.602 -16.359 1.00 72.94 187 PRO A O 1
ATOM 1479 N N . VAL A 1 188 ? -10.820 -4.821 -17.788 1.00 73.25 188 VAL A N 1
ATOM 1480 C CA . VAL A 1 188 ? -11.105 -6.130 -17.173 1.00 73.25 188 VAL A CA 1
ATOM 1481 C C . VAL A 1 188 ? -10.381 -6.282 -15.833 1.00 73.25 188 VAL A C 1
ATOM 1483 O O . VAL A 1 188 ? -10.961 -6.788 -14.877 1.00 73.25 188 VAL A O 1
ATOM 1486 N N . VAL A 1 189 ? -9.155 -5.770 -15.723 1.00 71.69 189 VAL A N 1
ATOM 1487 C CA . VAL A 1 189 ? -8.355 -5.746 -14.487 1.00 71.69 189 VAL A CA 1
ATOM 1488 C C . VAL A 1 189 ? -8.912 -4.727 -13.483 1.00 71.69 189 VAL A C 1
ATOM 1490 O O . VAL A 1 189 ? -8.875 -4.958 -12.277 1.00 71.69 189 VAL A O 1
ATOM 1493 N N . ILE A 1 190 ? -9.498 -3.620 -13.952 1.00 76.12 190 ILE A N 1
ATOM 1494 C CA . ILE A 1 190 ? -10.148 -2.611 -13.094 1.00 76.12 190 ILE A CA 1
ATOM 1495 C C . ILE A 1 190 ? -11.562 -3.049 -12.657 1.00 76.12 190 ILE A C 1
ATOM 1497 O O . ILE A 1 190 ? -12.071 -2.595 -11.625 1.00 76.12 190 ILE A O 1
ATOM 1501 N N . LEU A 1 191 ? -12.202 -3.962 -13.395 1.00 77.88 191 LEU A N 1
ATOM 1502 C CA . LEU A 1 191 ? -13.574 -4.416 -13.150 1.00 77.88 191 LEU A CA 1
ATOM 1503 C C . LEU A 1 191 ? -13.822 -4.912 -11.709 1.00 77.88 191 LEU A C 1
ATOM 1505 O O . LEU A 1 191 ? -14.806 -4.471 -11.106 1.00 77.88 191 LEU A O 1
ATOM 1509 N N . PRO A 1 192 ? -12.956 -5.742 -11.089 1.00 72.94 192 PRO A N 1
ATOM 1510 C CA . PRO A 1 192 ? -13.139 -6.188 -9.707 1.00 72.94 192 PRO A CA 1
ATOM 1511 C C . PRO A 1 192 ? -13.119 -5.025 -8.703 1.00 72.94 192 PRO A C 1
ATOM 1513 O O . PRO A 1 192 ? -13.893 -5.017 -7.743 1.00 72.94 192 PRO A O 1
ATOM 1516 N N . VAL A 1 193 ? -12.314 -3.987 -8.961 1.00 73.12 193 VAL A N 1
ATOM 1517 C CA . VAL A 1 193 ? -12.247 -2.771 -8.130 1.00 73.12 193 VAL A CA 1
ATOM 1518 C C . VAL A 1 193 ? -13.548 -1.971 -8.228 1.00 73.12 193 VAL A C 1
ATOM 1520 O O . VAL A 1 193 ? -14.064 -1.470 -7.225 1.00 73.12 193 VAL A O 1
ATOM 1523 N N . LEU A 1 194 ? -14.132 -1.885 -9.426 1.00 74.25 194 LEU A N 1
ATOM 1524 C CA . LEU A 1 194 ? -15.410 -1.205 -9.645 1.00 74.25 194 LEU A CA 1
ATOM 1525 C C . LEU A 1 194 ? -16.595 -1.980 -9.052 1.00 74.25 194 LEU A C 1
ATOM 1527 O O . LEU A 1 194 ? -17.513 -1.358 -8.503 1.00 74.25 194 LEU A O 1
ATOM 1531 N N . LEU A 1 195 ? -16.554 -3.314 -9.112 1.00 74.81 195 LEU A N 1
ATOM 1532 C CA . LEU A 1 195 ? -17.585 -4.215 -8.590 1.00 74.81 195 LEU A CA 1
ATOM 1533 C C . LEU A 1 195 ? -17.577 -4.347 -7.063 1.00 74.81 195 LEU A C 1
ATOM 1535 O O . LEU A 1 195 ? -18.586 -4.776 -6.500 1.00 74.81 195 LEU A O 1
ATOM 1539 N N . GLY A 1 196 ? -16.521 -3.895 -6.376 1.00 65.00 196 GLY A N 1
ATOM 1540 C CA . GLY A 1 196 ? -16.436 -3.914 -4.911 1.00 65.00 196 GLY A CA 1
ATOM 1541 C C . GLY A 1 196 ? -17.686 -3.354 -4.219 1.00 65.00 196 GLY A C 1
ATOM 1542 O O . GLY A 1 196 ? -18.202 -3.970 -3.286 1.00 65.00 196 GLY A O 1
ATOM 1543 N N . LYS A 1 197 ? -18.257 -2.263 -4.762 1.00 61.56 197 LYS A N 1
ATOM 1544 C CA . LYS A 1 197 ? -19.476 -1.613 -4.237 1.00 61.56 197 LYS A CA 1
ATOM 1545 C C . LYS A 1 197 ? -20.702 -2.542 -4.222 1.00 61.56 197 LYS A C 1
ATOM 1547 O O . LYS A 1 197 ? -21.547 -2.387 -3.347 1.00 61.56 197 LYS A O 1
ATOM 1552 N N . LYS A 1 198 ? -20.820 -3.476 -5.177 1.00 67.12 198 LYS A N 1
ATOM 1553 C CA . LYS A 1 198 ? -21.934 -4.444 -5.245 1.00 67.12 198 LYS A CA 1
ATOM 1554 C C . LYS A 1 198 ? -21.763 -5.600 -4.260 1.00 67.12 198 LYS A C 1
ATOM 1556 O O . LYS A 1 198 ? -22.756 -6.145 -3.801 1.00 67.12 198 LYS A O 1
ATOM 1561 N N . LEU A 1 199 ? -20.522 -5.933 -3.913 1.00 61.09 199 LEU A N 1
ATOM 1562 C CA . LEU A 1 199 ? -20.187 -7.006 -2.975 1.00 61.09 199 LEU A CA 1
ATOM 1563 C C . LEU A 1 199 ? -20.230 -6.541 -1.508 1.00 61.09 199 LEU A C 1
ATOM 1565 O O . LEU A 1 199 ? -19.923 -7.306 -0.606 1.00 61.09 199 LEU A O 1
ATOM 1569 N N . GLY A 1 200 ? -20.604 -5.285 -1.243 1.00 58.75 200 GLY A N 1
ATOM 1570 C CA . GLY A 1 200 ? -20.612 -4.725 0.110 1.00 58.75 200 GLY A CA 1
ATOM 1571 C C . GLY A 1 200 ? -19.231 -4.288 0.608 1.00 58.75 200 GLY A C 1
ATOM 1572 O O . GLY A 1 200 ? -19.095 -3.933 1.773 1.00 58.75 200 GLY A O 1
ATOM 1573 N N . SER A 1 201 ? -18.212 -4.267 -0.259 1.00 61.28 201 SER A N 1
ATOM 1574 C CA . SER A 1 201 ? -16.885 -3.726 0.050 1.00 61.28 201 SER A CA 1
ATOM 1575 C C . SER A 1 201 ? -16.728 -2.305 -0.505 1.00 61.28 201 SER A C 1
ATOM 1577 O O . SER A 1 201 ? -17.318 -1.934 -1.524 1.00 61.28 201 SER A O 1
ATOM 1579 N N . THR A 1 202 ? -15.928 -1.462 0.147 1.00 69.00 202 THR A N 1
ATOM 1580 C CA . THR A 1 202 ? -15.622 -0.135 -0.402 1.00 69.00 202 THR A CA 1
ATOM 1581 C C . THR A 1 202 ? -14.635 -0.2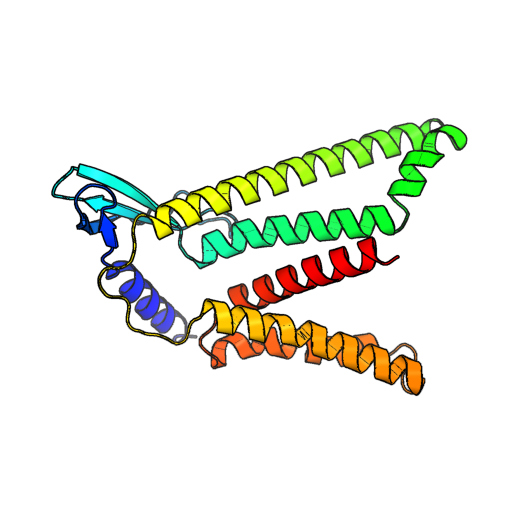84 -1.566 1.00 69.00 202 THR A C 1
ATOM 1583 O O . THR A 1 202 ? -13.717 -1.102 -1.514 1.00 69.00 202 THR A O 1
ATOM 1586 N N . LYS A 1 203 ? -14.789 0.525 -2.630 1.00 67.44 203 LYS A N 1
ATOM 1587 C CA . LYS A 1 203 ? -13.840 0.539 -3.768 1.00 67.44 203 LYS A CA 1
ATOM 1588 C C . LYS A 1 203 ? -12.393 0.736 -3.298 1.00 67.44 203 LYS A C 1
ATOM 1590 O O . LYS A 1 203 ? -11.475 0.145 -3.854 1.00 67.44 203 LYS A O 1
ATOM 1595 N N . MET A 1 204 ? -12.221 1.532 -2.241 1.00 65.50 204 MET A N 1
ATOM 1596 C CA . MET A 1 204 ? -10.932 1.787 -1.607 1.00 65.50 204 MET A CA 1
ATOM 1597 C C . MET A 1 204 ? -10.336 0.514 -0.995 1.00 65.50 204 MET A C 1
ATOM 1599 O O . MET A 1 204 ? -9.189 0.196 -1.275 1.00 65.50 204 MET A O 1
ATOM 1603 N N . ASN A 1 205 ? -11.108 -0.263 -0.229 1.00 66.56 205 ASN A N 1
ATOM 1604 C CA . ASN A 1 205 ? -10.603 -1.497 0.383 1.00 66.56 205 ASN A CA 1
ATOM 1605 C C . ASN A 1 205 ? -10.186 -2.532 -0.668 1.00 66.56 205 ASN A C 1
ATOM 1607 O O . ASN A 1 205 ? -9.173 -3.202 -0.494 1.00 66.56 205 ASN A O 1
ATOM 1611 N N . VAL A 1 206 ? -10.935 -2.641 -1.770 1.00 73.69 206 VAL A N 1
ATOM 1612 C CA . VAL A 1 206 ? -10.587 -3.547 -2.877 1.00 73.69 206 VAL A CA 1
ATOM 1613 C C . VAL A 1 206 ? -9.323 -3.087 -3.605 1.00 73.69 206 VAL A C 1
ATOM 1615 O O . VAL A 1 206 ? -8.455 -3.908 -3.883 1.00 73.69 206 VAL A O 1
ATOM 1618 N N . PHE A 1 207 ? -9.180 -1.784 -3.871 1.00 74.56 207 PHE A N 1
ATOM 1619 C CA . PHE A 1 207 ? -7.962 -1.227 -4.469 1.00 74.56 207 PHE A CA 1
ATOM 1620 C C . PHE A 1 207 ? -6.728 -1.487 -3.596 1.00 74.56 207 PHE A C 1
ATOM 1622 O O . PHE A 1 207 ? -5.675 -1.879 -4.085 1.00 74.56 207 PHE A O 1
ATOM 1629 N N . LEU A 1 208 ? -6.873 -1.317 -2.287 1.00 71.94 208 LEU A N 1
ATOM 1630 C CA . LEU A 1 208 ? -5.798 -1.528 -1.327 1.00 71.94 208 LEU A CA 1
ATOM 1631 C C . LEU A 1 208 ? -5.405 -2.991 -1.186 1.00 71.94 208 LEU A C 1
ATOM 1633 O O . LEU A 1 208 ? -4.218 -3.299 -1.139 1.00 71.94 208 LEU A O 1
ATOM 1637 N N . ALA A 1 209 ? -6.388 -3.886 -1.171 1.00 78.06 209 ALA A N 1
ATOM 1638 C CA . ALA A 1 209 ? -6.137 -5.313 -1.257 1.00 78.06 209 ALA A CA 1
ATOM 1639 C C . ALA A 1 209 ? -5.417 -5.674 -2.565 1.00 78.06 209 ALA A C 1
ATOM 1641 O O . ALA A 1 209 ? -4.469 -6.451 -2.536 1.00 78.06 209 ALA A O 1
ATOM 1642 N N . ALA A 1 210 ? -5.797 -5.069 -3.694 1.00 80.69 210 ALA A N 1
ATOM 1643 C CA . ALA A 1 210 ? -5.077 -5.260 -4.948 1.00 80.69 210 ALA A CA 1
ATOM 1644 C C . ALA A 1 210 ? -3.623 -4.776 -4.848 1.00 80.69 210 ALA A C 1
ATOM 1646 O O . ALA A 1 210 ? -2.718 -5.521 -5.200 1.00 80.69 210 ALA A O 1
ATOM 1647 N N . MET A 1 211 ? -3.359 -3.590 -4.301 1.00 76.62 211 MET A N 1
ATOM 1648 C CA . MET A 1 211 ? -1.983 -3.114 -4.090 1.00 76.62 211 MET A CA 1
ATOM 1649 C C . MET A 1 211 ? -1.179 -4.015 -3.141 1.00 76.62 211 MET A C 1
ATOM 1651 O O . MET A 1 211 ? 0.004 -4.244 -3.364 1.00 76.62 211 MET A O 1
ATOM 1655 N N . PHE A 1 212 ? -1.814 -4.562 -2.105 1.00 79.38 212 PHE A N 1
ATOM 1656 C CA . PHE A 1 212 ? -1.186 -5.521 -1.198 1.00 79.38 212 PHE A CA 1
ATOM 1657 C C . PHE A 1 212 ? -0.758 -6.807 -1.921 1.00 79.38 212 PHE A C 1
ATOM 1659 O O . PHE A 1 212 ? 0.377 -7.251 -1.763 1.00 79.38 212 PHE A O 1
ATOM 1666 N N . TRP A 1 213 ? -1.628 -7.375 -2.760 1.00 82.06 213 TRP A N 1
ATOM 1667 C CA . TRP A 1 213 ? -1.291 -8.551 -3.567 1.00 82.06 213 TRP A CA 1
ATOM 1668 C C . TRP A 1 213 ? -0.220 -8.270 -4.612 1.00 82.06 213 TRP A C 1
ATOM 1670 O O . TRP A 1 213 ? 0.642 -9.117 -4.824 1.00 82.06 213 TRP A O 1
ATOM 1680 N N . PHE A 1 214 ? -0.239 -7.083 -5.219 1.00 81.12 214 PHE A N 1
ATOM 1681 C CA . PHE A 1 214 ? 0.822 -6.652 -6.124 1.00 81.12 214 PHE A CA 1
ATOM 1682 C C . PHE A 1 214 ? 2.178 -6.652 -5.429 1.00 81.12 214 PHE A C 1
ATOM 1684 O O . PHE A 1 214 ? 3.131 -7.228 -5.939 1.00 81.12 214 PHE A O 1
ATOM 1691 N N . PHE A 1 215 ? 2.236 -6.059 -4.235 1.00 77.81 215 PHE A N 1
ATOM 1692 C CA . PHE A 1 215 ? 3.448 -6.011 -3.433 1.00 77.81 215 PHE A CA 1
ATOM 1693 C C . PHE A 1 215 ? 3.946 -7.417 -3.069 1.00 77.81 215 PHE A C 1
ATOM 1695 O O . PHE A 1 215 ? 5.127 -7.700 -3.235 1.00 77.81 215 PHE A O 1
ATOM 1702 N N . ILE A 1 216 ? 3.057 -8.322 -2.640 1.00 81.19 216 ILE A N 1
ATOM 1703 C CA . ILE A 1 216 ? 3.428 -9.722 -2.372 1.00 81.19 216 ILE A CA 1
ATOM 1704 C C . ILE A 1 216 ? 3.969 -10.398 -3.634 1.00 81.19 216 ILE A C 1
ATOM 1706 O O . ILE A 1 216 ? 5.026 -11.019 -3.582 1.00 81.19 216 ILE A O 1
ATOM 1710 N N . GLY A 1 217 ? 3.260 -10.276 -4.758 1.00 80.38 217 GLY A N 1
ATOM 1711 C CA . GLY A 1 217 ? 3.675 -10.870 -6.027 1.00 80.38 217 GLY A CA 1
ATOM 1712 C C . GLY A 1 217 ? 5.041 -10.357 -6.476 1.00 80.38 217 GLY A C 1
ATOM 1713 O O . GLY A 1 217 ? 5.900 -11.150 -6.847 1.00 80.38 217 GLY A O 1
ATOM 1714 N N . TRP A 1 218 ? 5.271 -9.050 -6.355 1.00 76.75 218 TRP A N 1
ATOM 1715 C CA . TRP A 1 218 ? 6.551 -8.416 -6.652 1.00 76.75 218 TRP A CA 1
ATOM 1716 C C . TRP A 1 218 ? 7.690 -8.962 -5.784 1.00 76.75 218 TRP A C 1
ATOM 1718 O O . TRP A 1 218 ? 8.736 -9.331 -6.307 1.00 76.75 218 TRP A O 1
ATOM 1728 N N . VAL A 1 219 ? 7.480 -9.065 -4.466 1.00 77.06 219 VAL A N 1
ATOM 1729 C CA . VAL A 1 219 ? 8.481 -9.619 -3.538 1.00 77.06 219 VAL A CA 1
ATOM 1730 C C . VAL A 1 219 ? 8.803 -11.076 -3.870 1.00 77.06 219 VAL A C 1
ATOM 1732 O O . VAL A 1 219 ? 9.966 -11.460 -3.824 1.00 77.06 219 VAL A O 1
ATOM 1735 N N . ILE A 1 220 ? 7.799 -11.884 -4.228 1.00 81.94 220 ILE A N 1
ATOM 1736 C CA . ILE A 1 220 ? 8.014 -13.281 -4.628 1.00 81.94 220 ILE A CA 1
ATOM 1737 C C . ILE A 1 220 ? 8.860 -13.354 -5.899 1.00 81.94 220 ILE A C 1
ATOM 1739 O O . ILE A 1 220 ? 9.828 -14.105 -5.921 1.00 81.94 220 ILE A O 1
ATOM 1743 N N . ILE A 1 221 ? 8.519 -12.575 -6.932 1.00 79.19 221 ILE A N 1
ATOM 1744 C CA . ILE A 1 221 ? 9.289 -12.542 -8.183 1.00 79.19 221 ILE A CA 1
ATOM 1745 C C . ILE A 1 221 ? 10.738 -12.165 -7.884 1.00 79.19 221 ILE A C 1
ATOM 1747 O O . ILE A 1 221 ? 11.630 -12.890 -8.297 1.00 79.19 221 ILE A O 1
ATOM 1751 N N . TRP A 1 222 ? 10.954 -11.110 -7.095 1.00 74.25 222 TRP A N 1
ATOM 1752 C CA . TRP A 1 222 ? 12.288 -10.626 -6.741 1.00 74.25 222 TRP A CA 1
ATOM 1753 C C . TRP A 1 222 ? 13.146 -11.646 -5.977 1.00 74.25 222 TRP A C 1
ATOM 1755 O O . TRP A 1 222 ? 14.359 -11.656 -6.128 1.00 74.25 222 TRP A O 1
ATOM 1765 N N . ILE A 1 223 ? 12.541 -12.503 -5.148 1.00 72.62 223 ILE A N 1
ATOM 1766 C CA . ILE A 1 223 ? 13.267 -13.571 -4.436 1.00 72.62 223 ILE A CA 1
ATOM 1767 C C . ILE A 1 223 ? 13.651 -14.723 -5.379 1.00 72.62 223 ILE A C 1
ATOM 1769 O O . ILE A 1 223 ? 14.615 -15.438 -5.113 1.00 72.62 223 ILE A O 1
ATOM 1773 N N . VAL A 1 224 ? 12.863 -14.950 -6.431 1.00 74.50 224 VAL A N 1
ATOM 1774 C CA . VAL A 1 224 ? 13.016 -16.095 -7.342 1.00 74.50 224 VAL A CA 1
ATOM 1775 C C . VAL A 1 224 ? 13.893 -15.762 -8.557 1.00 74.50 224 VAL A C 1
ATOM 1777 O O . VAL A 1 224 ? 14.474 -16.678 -9.137 1.00 74.50 224 VAL A O 1
ATOM 1780 N N . SER A 1 225 ? 13.978 -14.487 -8.941 1.00 65.88 225 SER A N 1
ATOM 1781 C CA . SER A 1 225 ? 14.852 -13.954 -9.998 1.00 65.88 225 SER A CA 1
ATOM 1782 C C . SER A 1 225 ? 16.284 -13.746 -9.525 1.00 65.88 225 SER A C 1
ATOM 1784 O O . SER A 1 225 ? 17.204 -14.140 -10.272 1.00 65.88 225 SER A O 1
#

Foldseek 3Di:
DPPPVVVVVVVVVVLQPFWWAALPPRDTWHFDDFPPVPVPDPQDFTWTWTADPVPRDIDTATDPLNLLSLLLVLLVLVVVLVVCCVVCLVVLLVCQVVPDPVSPVVSVVVVVVSVVSNVSSVVSNVVSVVNVVSDVSIDTPDDDPDDPLLVVLLVLLCQLVVLVVVVVVVCVVPVPDPPCVCVVSVCVSCVSLVCCVVVVHHSSSNPSSNSVVVSVVSVVVVVVD

pLDDT: mean 74.63, std 14.26, range [31.14, 92.81]

Sequence (225 aa):
MSNETRKTSSLVDAELNEERQCAVCKMPMQPMHRNQANSRLPWREAGIDFNCANCQTQIYVANSNSVSLIVGTAIAIITIIGYFLTDGLLDFILNSPTDSLVSVLLSFLAMGIIYVAWRFAWRKIKRGAELIEVRIKNPLVNRKPGINMLNLSMTVGLLPWLIAISFGYINDQYKILEGQMIWLMLPVVILPVLLGKKLGSTKMNVFLAAMFWFFIGWVIIWIVS